Protein AF-A0A1I4RY44-F1 (afdb_monomer)

Secondary structure (DSSP, 8-state):
----------------------PPEEEEEEEEEEEEEEEESTTSS-TTEEEEEEEEEEEEEEEEEPPSEEEEEEEEEEEEEE-SSTT--EEEEEEEEEEEEEEEEEEEESPPSEEEEEEESS--SS-EEEEEEEEEEEEE-HHHHHHHGGGT---SEEEEEEEEEEEE-TTSS-EEEEEEEES-SSSHHHHHHHHHHHHHT-SSS-EEEEEEEEEEEEEEEE------HHHHHHHHHHHHHHHHHHHTT--

Solvent-accessible surface area (backbone atoms only — not comparable to full-atom values): 12911 Å² total; per-residue (Å²): 134,86,85,81,87,77,90,79,83,87,78,91,70,81,73,71,73,69,72,73,65,58,66,66,38,72,36,33,38,32,48,58,26,3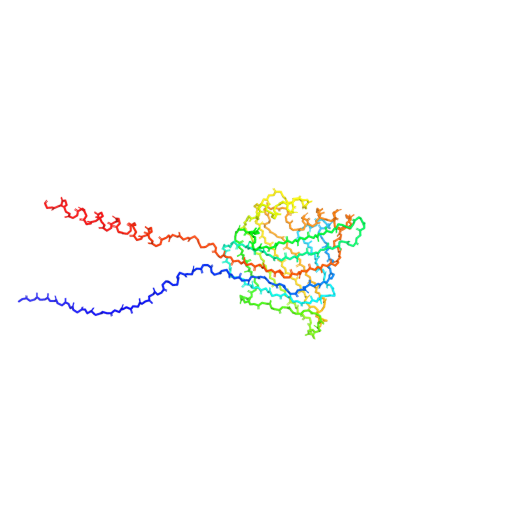4,29,35,39,39,34,38,46,26,62,74,84,47,34,46,36,31,36,38,42,38,36,72,27,30,36,29,43,38,38,40,47,64,76,68,45,40,29,41,31,27,35,27,28,31,42,38,37,43,27,72,33,78,93,37,31,68,49,76,46,75,37,96,51,84,36,72,42,36,42,32,38,41,35,66,43,74,69,72,76,45,81,47,81,44,68,36,64,47,64,65,80,49,69,46,75,52,56,37,36,37,38,41,40,33,34,47,24,73,65,51,41,66,69,37,37,83,27,72,46,83,65,52,61,43,34,31,33,45,36,41,36,36,34,40,38,28,60,23,23,37,34,39,38,39,40,38,54,44,79,57,75,52,79,53,70,27,42,29,48,49,45,33,16,61,55,26,18,53,58,76,52,37,41,32,30,47,37,40,32,38,54,31,41,28,32,36,28,56,60,70,84,73,79,52,68,64,58,58,47,50,52,48,49,48,50,52,48,51,56,56,53,58,63,67,71,75,115

Mean predicted aligned error: 11.77 Å

Foldseek 3Di:
DDDDDDDDDDDPDPPPPVPPQLPWDFFKWWAWWKWKKKKFDLPVPQVQKIKIKTFQTAGKMKGFQDAWAWWFKWKFFWKWWWWDDDPTAIDTDGRHDTDGFWTWIKHKDQDDGDMDMAGADAFPQAKDKGKMKMWTWTFTDVVNQVVLVLLVRDGRTKTWMKIWIWIDGRRRGMIMIMIGIDPIPDCDPSSSVCSCCVRHVVNPRMTIGMMITHGMTMIIGGPPPDPDVVVVVVVVVVVVVVVVVVVVVPD

Sequence (251 aa):
MHKKSLLAVIFAVSLTSISASSVAAIIASSSNMTGDVEVTGFADGSPTTFSASFENLSGSLNLLAMENGFYNVYGQGSANFVGHAGPGGTIDVTVPSSTLLYSGFLGSSGLTPGSYDFTFGSSIGADINFGFTLDYDGVVSPLVMSFMAPFGFVDPEGSGQLTVTGTFFADGTSALFNFSESALTWTGIGGTLLAGDTLLGGGDGVINGPFELADIVATAEAITAIPEPATLALVGLGILGMGAAQRRRKN

Nearest PDB structures (foldseek):
  4ye5-assembly2_B  TM=3.778E-01  e=3.632E+00  Bifidobacterium adolescentis ATCC 15703

InterPro domains:
  IPR013424 PEP-CTERM protein-sorting domain [PF07589] (225-248)
  IPR013424 PEP-CTERM protein-sorting domain [TIGR02595] (226-249)
  IPR058500 Domain of unknown function DUF8187 [PF26598] (24-197)

Structure (mmCIF, N/CA/C/O backbone):
data_AF-A0A1I4RY44-F1
#
_entry.id   AF-A0A1I4RY44-F1
#
loop_
_atom_site.group_PDB
_atom_site.id
_atom_site.type_symbol
_atom_site.label_atom_id
_atom_site.label_alt_id
_atom_site.label_comp_id
_atom_site.label_asym_id
_atom_site.label_entity_id
_atom_site.label_seq_id
_atom_site.pdbx_PDB_ins_code
_atom_site.Cartn_x
_atom_site.Cartn_y
_atom_site.Cartn_z
_atom_site.occupancy
_atom_site.B_iso_or_equiv
_atom_site.auth_seq_id
_atom_site.auth_comp_id
_atom_site.auth_asym_id
_atom_site.auth_atom_id
_atom_site.pdbx_PDB_model_num
ATOM 1 N N . MET A 1 1 ? 49.517 -57.433 28.720 1.00 32.25 1 MET A N 1
ATOM 2 C CA . MET A 1 1 ? 49.891 -56.010 28.624 1.00 32.25 1 MET A CA 1
ATOM 3 C C . MET A 1 1 ? 48.806 -55.286 27.846 1.00 32.25 1 MET A C 1
ATOM 5 O O . MET A 1 1 ? 48.623 -55.537 26.672 1.00 32.25 1 MET A O 1
ATOM 9 N N . HIS A 1 2 ? 48.040 -54.486 28.580 1.00 27.27 2 HIS A N 1
ATOM 10 C CA . HIS A 1 2 ? 47.486 -53.203 28.166 1.00 27.27 2 HIS A CA 1
ATOM 11 C C . HIS A 1 2 ? 46.739 -53.031 26.830 1.00 27.27 2 HIS A C 1
ATOM 13 O O . HIS A 1 2 ? 47.328 -52.778 25.791 1.00 27.27 2 HIS A O 1
ATOM 19 N N . LYS A 1 3 ? 45.431 -52.825 27.027 1.00 27.61 3 LYS A N 1
ATOM 20 C CA . LYS A 1 3 ? 44.751 -51.517 26.944 1.00 27.61 3 LYS A CA 1
ATOM 21 C C . LYS A 1 3 ? 43.835 -51.332 25.728 1.00 27.61 3 LYS A C 1
ATOM 23 O O . LYS A 1 3 ? 44.281 -50.979 24.648 1.00 27.61 3 LYS A O 1
ATOM 28 N N . LYS A 1 4 ? 42.551 -51.308 26.110 1.00 31.73 4 LYS A N 1
ATOM 29 C CA . LYS A 1 4 ? 41.529 -50.290 25.811 1.00 31.73 4 LYS A CA 1
ATOM 30 C C . LYS A 1 4 ? 40.635 -50.637 24.609 1.00 31.73 4 LYS A C 1
ATOM 32 O O . LYS A 1 4 ? 41.122 -50.726 23.498 1.00 31.73 4 LYS A O 1
ATOM 37 N N . SER A 1 5 ? 39.369 -51.014 24.855 1.00 24.97 5 SER A N 1
ATOM 38 C CA . SER A 1 5 ? 38.240 -50.126 25.261 1.00 24.97 5 SER A CA 1
ATOM 39 C C . SER A 1 5 ? 37.681 -49.450 24.008 1.00 24.97 5 SER A C 1
ATOM 41 O O . SER A 1 5 ? 38.472 -48.979 23.209 1.00 24.97 5 SER A O 1
ATOM 43 N N . LEU A 1 6 ? 36.390 -49.307 23.732 1.00 22.38 6 LEU A N 1
ATOM 44 C CA . LEU A 1 6 ? 35.087 -49.447 24.408 1.00 22.38 6 LEU A CA 1
ATOM 45 C C . LEU A 1 6 ? 34.096 -49.492 23.198 1.00 22.38 6 LEU A C 1
ATOM 47 O O . LEU A 1 6 ? 34.452 -49.001 22.130 1.00 22.38 6 LEU A O 1
ATOM 51 N N . LEU A 1 7 ? 32.940 -50.170 23.226 1.00 19.75 7 LEU A N 1
ATOM 52 C CA . LEU A 1 7 ? 31.638 -49.560 23.586 1.00 19.75 7 LEU A CA 1
ATOM 53 C C . LEU A 1 7 ? 31.409 -48.212 22.856 1.00 19.75 7 LEU A C 1
ATOM 55 O O . LEU A 1 7 ? 32.262 -47.340 22.894 1.00 19.75 7 LEU A O 1
ATOM 59 N N . ALA A 1 8 ? 30.291 -47.893 22.223 1.00 18.64 8 ALA A N 1
ATOM 60 C CA . ALA A 1 8 ? 28.894 -48.089 22.586 1.00 18.64 8 ALA A CA 1
ATOM 61 C C . ALA A 1 8 ? 28.116 -47.309 21.494 1.00 18.64 8 ALA A C 1
ATOM 63 O O . ALA A 1 8 ? 28.566 -46.252 21.069 1.00 18.64 8 ALA A O 1
ATOM 64 N N . VAL A 1 9 ? 27.108 -47.901 20.853 1.00 18.64 9 VAL A N 1
ATOM 65 C CA . VAL A 1 9 ? 25.681 -47.669 21.155 1.00 18.64 9 VAL A CA 1
ATOM 66 C C . VAL A 1 9 ? 25.186 -46.261 20.774 1.00 18.64 9 VAL A C 1
ATOM 68 O O . VAL A 1 9 ? 25.476 -45.286 21.449 1.00 18.64 9 VAL A O 1
ATOM 71 N N . ILE A 1 10 ? 24.400 -46.255 19.687 1.00 20.84 10 ILE A N 1
ATOM 72 C CA . ILE A 1 10 ? 23.070 -45.635 19.513 1.00 20.84 10 ILE A CA 1
ATOM 73 C C . ILE A 1 10 ? 22.924 -44.161 19.924 1.00 20.84 10 ILE A C 1
ATOM 75 O O . ILE A 1 10 ? 22.959 -43.844 21.100 1.00 20.84 10 ILE A O 1
ATOM 79 N N . PHE A 1 11 ? 22.560 -43.310 18.961 1.00 18.56 11 PHE A N 1
ATOM 80 C CA . PHE A 1 11 ? 21.249 -42.644 18.957 1.00 18.56 11 PHE A CA 1
ATOM 81 C C . PHE A 1 11 ? 20.917 -42.202 17.527 1.00 18.56 11 PHE A C 1
ATOM 83 O O . PHE A 1 11 ? 21.578 -41.340 16.955 1.00 18.56 11 PHE A O 1
ATOM 90 N N . ALA A 1 12 ? 19.880 -42.807 16.944 1.00 20.95 12 ALA A N 1
ATOM 91 C CA . ALA A 1 12 ? 19.107 -42.130 15.922 1.00 20.95 12 ALA A CA 1
ATOM 92 C C . ALA A 1 12 ? 18.452 -40.930 16.615 1.00 20.95 12 ALA A C 1
ATOM 94 O O . ALA A 1 12 ? 17.503 -41.094 17.375 1.00 20.95 12 ALA A O 1
ATOM 95 N N . VAL A 1 13 ? 18.987 -39.736 16.394 1.00 20.17 13 VAL A N 1
ATOM 96 C CA . VAL A 1 13 ? 18.157 -38.540 16.402 1.00 20.17 13 VAL A CA 1
ATOM 97 C C . VAL A 1 13 ? 17.970 -38.212 14.937 1.00 20.17 13 VAL A C 1
ATOM 99 O O . VAL A 1 13 ? 18.883 -37.757 14.251 1.00 20.17 13 VAL A O 1
ATOM 102 N N . SER A 1 14 ? 16.776 -38.524 14.454 1.00 25.89 14 SER A N 1
ATOM 103 C CA . SER A 1 14 ? 16.163 -37.811 13.354 1.00 25.89 14 SER A CA 1
ATOM 104 C C . SER A 1 14 ? 16.249 -36.314 13.658 1.00 25.89 14 SER A C 1
ATOM 106 O O . SER A 1 14 ? 15.364 -35.759 14.302 1.00 25.89 14 SER A O 1
ATOM 108 N N . LEU A 1 15 ? 17.300 -35.639 13.196 1.00 21.30 15 LEU A N 1
ATOM 109 C CA . LEU A 1 15 ? 17.084 -34.288 12.715 1.00 21.30 15 LEU A CA 1
ATOM 110 C C . LEU A 1 15 ? 16.432 -34.489 11.359 1.00 21.30 15 LEU A C 1
ATOM 112 O O . LEU A 1 15 ? 17.086 -34.650 10.330 1.00 21.30 15 LEU A O 1
ATOM 116 N N . THR A 1 16 ? 15.105 -34.538 11.405 1.00 24.17 16 THR A N 1
ATOM 117 C CA . THR A 1 16 ? 14.294 -33.888 10.394 1.00 24.17 16 THR A CA 1
ATOM 118 C C . THR A 1 16 ? 14.958 -32.539 10.132 1.00 24.17 16 THR A C 1
ATOM 120 O O . THR A 1 16 ? 14.710 -31.562 10.836 1.00 24.17 16 THR A O 1
ATOM 123 N N . SER A 1 17 ? 15.847 -32.473 9.139 1.00 25.56 17 SER A N 1
ATOM 124 C CA . SER A 1 17 ? 15.873 -31.267 8.339 1.00 25.56 17 SER A CA 1
ATOM 125 C C . SER A 1 17 ? 14.487 -31.277 7.731 1.00 25.56 17 SER A C 1
ATOM 127 O O . SER A 1 17 ? 14.201 -32.000 6.779 1.00 25.56 17 SER A O 1
ATOM 129 N N . ILE A 1 18 ? 13.580 -30.572 8.411 1.00 28.44 18 ILE A N 1
ATOM 130 C CA . ILE A 1 18 ? 12.454 -29.955 7.752 1.00 28.44 18 ILE A CA 1
ATOM 131 C C . ILE A 1 18 ? 13.155 -29.259 6.600 1.00 28.44 18 ILE A C 1
ATOM 133 O O . ILE A 1 18 ? 13.875 -28.278 6.787 1.00 28.44 18 ILE A O 1
ATOM 137 N N . SER A 1 19 ? 13.085 -29.874 5.424 1.00 27.47 19 SER A N 1
ATOM 138 C CA . SER A 1 19 ? 13.122 -29.108 4.207 1.00 27.47 19 SER A CA 1
ATOM 139 C C . SER A 1 19 ? 11.996 -28.133 4.478 1.00 27.47 19 SER A C 1
ATOM 141 O O . SER A 1 19 ? 10.828 -28.525 4.445 1.00 27.47 19 SER A O 1
ATOM 143 N N . ALA A 1 20 ? 12.325 -26.921 4.923 1.00 31.34 20 ALA A N 1
ATOM 144 C CA . ALA A 1 20 ? 11.396 -25.835 4.780 1.00 31.34 20 ALA A CA 1
ATOM 145 C C . ALA A 1 20 ? 11.286 -25.737 3.263 1.00 31.34 20 ALA A C 1
ATOM 147 O O . ALA A 1 20 ? 12.069 -25.069 2.601 1.00 31.34 20 ALA A O 1
ATOM 148 N N . SER A 1 21 ? 10.382 -26.545 2.701 1.00 33.59 21 SER A N 1
ATOM 149 C CA . SER A 1 21 ? 9.670 -26.135 1.513 1.00 33.59 21 SER A CA 1
ATOM 150 C C . SER A 1 21 ? 9.250 -24.726 1.882 1.00 33.59 21 SER A C 1
ATOM 152 O O . SER A 1 21 ? 8.657 -24.554 2.949 1.00 33.59 21 SER A O 1
ATOM 154 N N . SER A 1 22 ? 9.702 -23.729 1.133 1.00 46.75 22 SER A N 1
ATOM 155 C CA . SER A 1 22 ? 9.210 -22.368 1.277 1.00 46.75 22 SER A CA 1
ATOM 156 C C . SER A 1 22 ? 7.696 -22.460 1.107 1.00 46.75 22 SER A C 1
ATOM 158 O O . SER A 1 22 ? 7.197 -22.535 -0.013 1.00 46.75 22 SER A O 1
ATOM 160 N N . VAL A 1 23 ? 6.969 -22.633 2.211 1.00 54.84 23 VAL A N 1
ATOM 161 C CA . VAL A 1 23 ? 5.520 -22.754 2.166 1.00 54.84 23 VAL A CA 1
ATOM 162 C C . VAL A 1 23 ? 5.054 -21.357 1.821 1.00 54.84 23 VAL A C 1
ATOM 164 O O . VAL A 1 23 ? 5.322 -20.426 2.579 1.00 54.84 23 VAL A O 1
ATOM 167 N N . ALA A 1 24 ? 4.423 -21.218 0.658 1.00 61.72 24 ALA A N 1
ATOM 168 C CA . ALA A 1 24 ? 3.778 -19.980 0.275 1.00 61.72 24 ALA A CA 1
ATOM 169 C C . ALA A 1 24 ? 2.815 -19.574 1.401 1.00 61.72 24 ALA A C 1
ATOM 171 O O . ALA A 1 24 ? 1.886 -20.319 1.724 1.00 61.72 24 ALA A O 1
ATOM 172 N N . ALA A 1 25 ? 3.064 -18.432 2.035 1.00 71.88 25 ALA A N 1
ATOM 173 C CA . ALA A 1 25 ? 2.168 -17.872 3.037 1.00 71.88 25 ALA A CA 1
ATOM 174 C C . ALA A 1 25 ? 1.209 -16.909 2.339 1.00 71.88 25 ALA A C 1
ATOM 176 O O . ALA A 1 25 ? 1.650 -16.118 1.509 1.00 71.88 25 ALA A O 1
ATOM 177 N N . ILE A 1 26 ? -0.086 -16.960 2.662 1.00 73.31 26 ILE A N 1
ATOM 178 C CA . ILE A 1 26 ? -1.027 -15.910 2.250 1.00 73.31 26 ILE A CA 1
ATOM 179 C C . ILE A 1 26 ? -0.702 -14.679 3.093 1.00 73.31 26 ILE A C 1
ATOM 181 O O . ILE A 1 26 ? -0.800 -14.732 4.317 1.00 73.31 26 ILE A O 1
ATOM 185 N N . ILE A 1 27 ? -0.260 -13.609 2.436 1.00 78.56 27 ILE A N 1
ATOM 186 C CA . ILE A 1 27 ? 0.216 -12.384 3.091 1.00 78.56 27 ILE A CA 1
ATOM 187 C C . ILE A 1 27 ? -0.826 -11.278 3.120 1.00 78.56 27 ILE A C 1
ATOM 189 O O . ILE A 1 27 ? -0.773 -10.398 3.973 1.00 78.56 27 ILE A O 1
ATOM 193 N N . ALA A 1 28 ? -1.766 -11.329 2.183 1.00 75.62 28 ALA A N 1
ATOM 194 C CA . ALA A 1 28 ? -2.923 -10.464 2.159 1.00 75.62 28 ALA A CA 1
ATOM 195 C C . ALA A 1 28 ? -4.084 -11.219 1.520 1.00 75.62 28 ALA A C 1
ATOM 197 O O . ALA A 1 28 ? -3.896 -11.922 0.523 1.00 75.62 28 ALA A O 1
ATOM 198 N N . SER A 1 29 ? -5.281 -11.059 2.068 1.00 80.62 29 SER A N 1
ATOM 199 C CA . SER A 1 29 ? -6.502 -11.476 1.392 1.00 80.62 29 SER A CA 1
ATOM 200 C C . SER A 1 29 ? -7.660 -10.529 1.669 1.00 80.62 29 SER A C 1
ATOM 202 O O . SER A 1 29 ? -7.775 -10.004 2.776 1.00 80.62 29 SER A O 1
ATOM 204 N N . SER A 1 30 ? -8.511 -10.299 0.671 1.00 78.00 30 SER A N 1
ATOM 205 C CA . SER A 1 30 ? -9.747 -9.529 0.828 1.00 78.00 30 SER A CA 1
ATOM 206 C C . SER A 1 30 ? -10.975 -10.395 0.564 1.00 78.00 30 SER A C 1
ATOM 208 O O . SER A 1 30 ? -10.928 -11.356 -0.201 1.00 78.00 30 SER A O 1
ATOM 210 N N . SER A 1 31 ? -12.092 -10.030 1.191 1.00 84.12 31 SER A N 1
ATOM 211 C CA . SER A 1 31 ? -13.416 -10.551 0.846 1.00 84.12 31 SER A CA 1
ATOM 212 C C . SER A 1 31 ? -14.345 -9.368 0.623 1.00 84.12 31 SER A C 1
ATOM 214 O O . SER A 1 31 ? -14.778 -8.733 1.589 1.00 84.12 31 SER A O 1
ATOM 216 N N . ASN A 1 32 ? -14.583 -9.058 -0.656 1.00 83.31 32 ASN A N 1
ATOM 217 C CA . ASN A 1 32 ? -15.450 -7.976 -1.136 1.00 83.31 32 ASN A CA 1
ATOM 218 C C . ASN A 1 32 ? -15.248 -6.663 -0.369 1.00 83.31 32 ASN A C 1
ATOM 220 O O . ASN A 1 32 ? -16.187 -6.129 0.221 1.00 83.31 32 ASN A O 1
ATOM 224 N N . MET A 1 33 ? -14.002 -6.186 -0.317 1.00 85.06 33 MET A N 1
ATOM 225 C CA . MET A 1 33 ? -13.694 -4.937 0.369 1.00 85.06 33 MET A CA 1
ATOM 226 C C . MET A 1 33 ? -14.063 -3.763 -0.535 1.00 85.06 33 MET A C 1
ATOM 228 O O . MET A 1 33 ? -13.588 -3.685 -1.665 1.00 85.06 33 MET A O 1
ATOM 232 N N . THR A 1 34 ? -14.888 -2.851 -0.037 1.00 91.00 34 THR A N 1
ATOM 233 C CA . THR A 1 34 ? -15.328 -1.660 -0.776 1.00 91.00 34 THR A CA 1
ATOM 234 C C . THR A 1 34 ? -15.189 -0.423 0.090 1.00 91.00 34 THR A C 1
ATOM 236 O O . THR A 1 34 ? -15.168 -0.526 1.317 1.00 91.00 34 THR A O 1
ATOM 239 N N . GLY A 1 35 ? -15.190 0.743 -0.538 1.00 90.31 35 GLY A N 1
ATOM 240 C CA . GLY A 1 35 ? -15.312 2.023 0.145 1.00 90.31 35 GLY A CA 1
ATOM 241 C C . GLY A 1 35 ? -14.995 3.171 -0.793 1.00 90.31 35 GLY A C 1
ATOM 242 O O . GLY A 1 35 ? -14.814 2.968 -1.992 1.00 90.31 35 GLY A O 1
ATOM 243 N N . ASP A 1 36 ? -14.890 4.358 -0.221 1.00 88.31 36 ASP A N 1
ATOM 244 C CA . ASP A 1 36 ? -14.384 5.546 -0.890 1.00 88.31 36 ASP A CA 1
ATOM 245 C C . ASP A 1 36 ? -12.986 5.841 -0.353 1.00 88.31 36 ASP A C 1
ATOM 247 O O . ASP A 1 36 ? -12.733 5.710 0.848 1.00 88.31 36 ASP A O 1
ATOM 251 N N . VAL A 1 37 ? -12.068 6.212 -1.239 1.00 90.31 37 VAL A N 1
ATOM 252 C CA . VAL A 1 37 ? -10.723 6.657 -0.870 1.00 90.31 37 VAL A CA 1
ATOM 253 C C . VAL A 1 37 ? -10.513 8.079 -1.358 1.00 90.31 37 VAL A C 1
ATOM 255 O O . VAL A 1 37 ? -10.977 8.440 -2.436 1.00 90.31 37 VAL A O 1
ATOM 258 N N . GLU A 1 38 ? -9.789 8.876 -0.585 1.00 90.88 38 GLU A N 1
ATOM 259 C CA . GLU A 1 38 ? -9.240 10.159 -1.004 1.00 90.88 38 GLU A CA 1
ATOM 260 C C . GLU A 1 38 ? -7.760 10.210 -0.627 1.00 90.88 38 GLU A C 1
ATOM 262 O O . GLU A 1 38 ? -7.388 10.016 0.529 1.00 90.88 38 GLU A O 1
ATOM 267 N N . VAL A 1 39 ? -6.907 10.463 -1.615 1.00 90.56 39 VAL A N 1
ATOM 268 C CA . VAL A 1 39 ? -5.460 10.576 -1.455 1.00 90.56 39 VAL A CA 1
ATOM 269 C C . VAL A 1 39 ? -5.038 12.012 -1.730 1.00 90.56 39 VAL A C 1
ATOM 271 O O . VAL A 1 39 ? -5.377 12.574 -2.771 1.00 90.56 39 VAL A O 1
ATOM 274 N N . THR A 1 40 ? -4.277 12.598 -0.808 1.00 91.19 40 THR A N 1
ATOM 275 C CA . THR A 1 40 ? -3.814 13.994 -0.869 1.00 91.19 40 THR A CA 1
ATOM 276 C C . THR A 1 40 ? -2.365 14.129 -0.394 1.00 91.19 40 THR A C 1
ATOM 278 O O . THR A 1 40 ? -1.761 13.184 0.120 1.00 91.19 40 THR A O 1
ATOM 281 N N . GLY A 1 41 ? -1.776 15.313 -0.579 1.00 89.12 41 GLY A N 1
ATOM 282 C CA . GLY A 1 41 ? -0.427 15.648 -0.100 1.00 89.12 41 GLY A CA 1
ATOM 283 C C . GLY A 1 41 ? 0.710 15.255 -1.048 1.00 89.12 41 GLY A C 1
ATOM 284 O O . GLY A 1 41 ? 1.787 15.820 -0.964 1.00 89.12 41 GLY A O 1
ATOM 285 N N . PHE A 1 42 ? 0.474 14.392 -2.040 1.00 84.75 42 PHE A N 1
ATOM 286 C CA . PHE A 1 42 ? 1.516 13.996 -3.002 1.00 84.75 42 PHE A CA 1
ATOM 287 C C . PHE A 1 42 ? 1.958 15.128 -3.960 1.00 84.75 42 PHE A C 1
ATOM 289 O O . PHE A 1 42 ? 3.031 15.049 -4.560 1.00 84.75 42 PHE A O 1
ATOM 296 N N . ALA A 1 43 ? 1.148 16.183 -4.112 1.00 80.31 43 ALA A N 1
ATOM 297 C CA . ALA A 1 43 ? 1.372 17.307 -5.029 1.00 80.31 43 ALA A CA 1
ATOM 298 C C . ALA A 1 43 ? 1.798 18.622 -4.333 1.00 80.31 43 ALA A C 1
ATOM 300 O O . ALA A 1 43 ? 1.820 19.677 -4.968 1.00 80.31 43 ALA A O 1
ATOM 301 N N . ASP A 1 44 ? 2.147 18.595 -3.043 1.00 74.56 44 ASP A N 1
ATOM 302 C CA . ASP A 1 44 ? 2.393 19.799 -2.225 1.00 74.56 44 ASP A CA 1
ATOM 303 C C . ASP A 1 44 ? 3.854 20.311 -2.225 1.00 74.56 44 ASP A C 1
ATOM 305 O O . ASP A 1 44 ? 4.198 21.262 -1.519 1.00 74.56 44 ASP A O 1
ATOM 309 N N . GLY A 1 45 ? 4.723 19.695 -3.032 1.00 68.50 45 GLY A N 1
ATOM 310 C CA . GLY A 1 45 ? 6.163 19.971 -3.069 1.00 68.50 45 GLY A CA 1
ATOM 311 C C . GLY A 1 45 ? 7.011 19.047 -2.186 1.00 68.50 45 GLY A C 1
ATOM 312 O O . GLY A 1 45 ? 8.238 19.089 -2.296 1.00 68.50 45 GLY A O 1
ATOM 313 N N . SER A 1 46 ? 6.386 18.181 -1.381 1.00 66.19 46 SER A N 1
ATOM 314 C CA . SER A 1 46 ? 7.019 17.099 -0.615 1.00 66.19 46 SER A CA 1
ATOM 315 C C . SER A 1 46 ? 6.482 15.736 -1.081 1.00 66.19 46 SER A C 1
ATOM 317 O O . SER A 1 46 ? 5.743 15.077 -0.353 1.00 66.19 46 SER A O 1
ATOM 319 N N . PRO A 1 47 ? 6.872 15.248 -2.277 1.00 72.62 47 PRO A N 1
ATOM 320 C CA . PRO A 1 47 ? 6.270 14.061 -2.900 1.00 72.62 47 PRO A CA 1
ATOM 321 C C . PRO A 1 47 ? 6.548 12.748 -2.152 1.00 72.62 47 PRO A C 1
ATOM 323 O O . PRO A 1 47 ? 6.125 11.692 -2.598 1.00 72.62 47 PRO A O 1
ATOM 326 N N . THR A 1 48 ? 7.282 12.783 -1.041 1.00 88.00 48 THR A N 1
ATOM 327 C CA . THR A 1 48 ? 7.552 11.626 -0.184 1.00 88.00 48 THR A CA 1
ATOM 328 C C . THR A 1 48 ? 6.620 11.566 1.023 1.00 88.00 48 THR A C 1
ATOM 330 O O . THR A 1 48 ? 6.788 10.692 1.867 1.00 88.00 48 THR A O 1
ATOM 333 N N . THR A 1 49 ? 5.666 12.486 1.163 1.00 92.31 49 THR A N 1
ATOM 334 C CA . THR A 1 49 ? 4.655 12.456 2.226 1.00 92.31 49 THR A CA 1
ATOM 335 C C . THR A 1 49 ? 3.273 12.640 1.633 1.00 92.31 49 THR A C 1
ATOM 337 O O . THR A 1 49 ? 3.037 13.588 0.896 1.00 92.31 49 THR A O 1
ATOM 340 N N . PHE A 1 50 ? 2.354 11.739 1.950 1.00 91.62 50 PHE A N 1
ATOM 341 C CA . PHE A 1 50 ? 0.983 11.782 1.446 1.00 91.62 50 PHE A CA 1
ATOM 342 C C . PHE A 1 50 ? 0.052 11.072 2.423 1.00 91.62 50 PHE A C 1
ATOM 344 O O . PHE A 1 50 ? 0.500 10.336 3.304 1.00 91.62 50 PHE A O 1
ATOM 351 N N . SER A 1 51 ? -1.246 11.314 2.297 1.00 92.50 51 SER A N 1
ATOM 352 C CA . SER A 1 51 ? -2.259 10.723 3.173 1.00 92.50 51 SER A CA 1
ATOM 353 C C . SER A 1 51 ? -3.370 10.101 2.349 1.00 92.50 51 SER A C 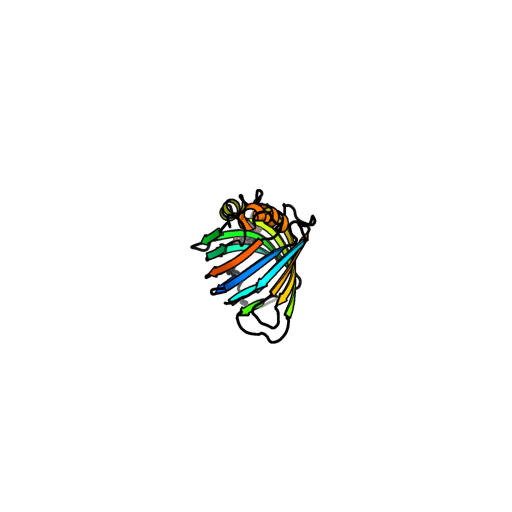1
ATOM 355 O O . SER A 1 51 ? -3.683 10.608 1.276 1.00 92.50 51 SER A O 1
ATOM 357 N N . ALA A 1 52 ? -3.960 9.025 2.860 1.00 91.44 52 ALA A N 1
ATOM 358 C CA . ALA A 1 52 ? -5.172 8.421 2.331 1.00 91.44 52 ALA A CA 1
ATOM 359 C C . ALA A 1 52 ? -6.238 8.368 3.431 1.00 91.44 52 ALA A C 1
ATOM 361 O O . ALA A 1 52 ? -6.020 7.756 4.482 1.00 91.44 52 ALA A O 1
ATOM 362 N N . SER A 1 53 ? -7.377 9.008 3.198 1.00 93.50 53 SER A N 1
ATOM 363 C CA . SER A 1 53 ? -8.586 8.830 3.994 1.00 93.50 53 SER A CA 1
ATOM 364 C C . SER A 1 53 ? -9.503 7.828 3.310 1.00 93.50 53 SER A C 1
ATOM 366 O O . SER A 1 53 ? -9.617 7.789 2.087 1.00 93.50 53 SER A O 1
ATOM 368 N N . PHE A 1 54 ? -10.147 7.007 4.125 1.00 92.44 54 PHE A N 1
ATOM 369 C CA . PHE A 1 54 ? -11.097 6.002 3.692 1.00 92.44 54 PHE A CA 1
ATOM 370 C C . PHE A 1 54 ? -12.425 6.232 4.393 1.00 92.44 54 PHE A C 1
ATOM 372 O O . PHE A 1 54 ? -12.455 6.433 5.610 1.00 92.44 54 PHE A O 1
ATOM 379 N N . GLU A 1 55 ? -13.510 6.139 3.638 1.00 94.88 55 GLU A N 1
ATOM 380 C CA . GLU A 1 55 ? -14.879 6.232 4.135 1.00 94.88 55 GLU A CA 1
ATOM 381 C C . GLU A 1 55 ? -15.727 5.081 3.592 1.00 94.88 55 GLU A C 1
ATOM 383 O O . GLU A 1 55 ? -15.361 4.409 2.626 1.00 94.88 55 GLU A O 1
ATOM 388 N N . ASN A 1 56 ? -16.872 4.842 4.237 1.00 95.12 56 ASN A N 1
ATOM 389 C CA . ASN A 1 56 ? -17.845 3.823 3.834 1.00 95.12 56 ASN A CA 1
ATOM 390 C C . ASN A 1 56 ? -17.234 2.420 3.651 1.00 95.12 56 ASN A C 1
ATOM 392 O O . ASN A 1 56 ? -17.707 1.631 2.829 1.00 95.12 56 ASN A O 1
ATOM 396 N N . LEU A 1 57 ? -16.189 2.102 4.425 1.00 90.06 57 LEU A N 1
ATOM 397 C CA . LEU A 1 57 ? -15.497 0.824 4.347 1.00 90.06 57 LEU A CA 1
ATOM 398 C C . LEU A 1 57 ? -16.443 -0.327 4.690 1.00 90.06 57 LEU A C 1
ATOM 400 O O . LEU A 1 57 ? -17.134 -0.314 5.714 1.00 90.06 57 LEU A O 1
ATOM 404 N N . SER A 1 58 ? -16.422 -1.358 3.853 1.00 92.12 58 SER A N 1
ATOM 405 C CA . SER A 1 58 ? -17.157 -2.602 4.063 1.00 92.12 58 SER A CA 1
ATOM 406 C C . SER A 1 58 ? -16.332 -3.809 3.612 1.00 92.12 58 SER A C 1
ATOM 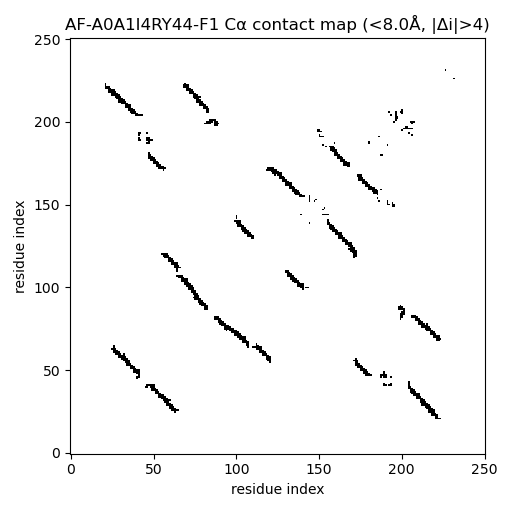408 O O . SER A 1 58 ? -15.331 -3.653 2.912 1.00 92.12 58 SER A O 1
ATOM 410 N N . GLY A 1 59 ? -16.725 -5.009 4.044 1.00 89.44 59 GLY A N 1
ATOM 411 C CA . GLY A 1 59 ? -16.016 -6.253 3.733 1.00 89.44 59 GLY A CA 1
ATOM 412 C C . GLY A 1 59 ? -14.896 -6.561 4.725 1.00 89.44 59 GLY A C 1
ATOM 413 O O . GLY A 1 59 ? -14.918 -6.109 5.873 1.00 89.44 59 GLY A O 1
ATOM 414 N N . SER A 1 60 ? -13.924 -7.368 4.305 1.00 83.25 60 SER A N 1
ATOM 415 C CA . SER A 1 60 ? -12.811 -7.762 5.175 1.00 83.25 60 SER A CA 1
ATOM 416 C C . SER A 1 60 ? -11.463 -7.748 4.475 1.00 83.25 60 SER A C 1
ATOM 418 O O . SER A 1 60 ? -11.368 -8.063 3.287 1.00 83.25 60 SER A O 1
ATOM 420 N N . LEU A 1 61 ? -10.424 -7.477 5.260 1.00 80.75 61 LEU A N 1
ATOM 421 C CA . LEU A 1 61 ? -9.024 -7.554 4.872 1.00 80.75 61 LEU A CA 1
ATOM 422 C C . LEU A 1 61 ? -8.265 -8.352 5.933 1.00 80.75 61 LEU A C 1
ATOM 424 O O . LEU A 1 61 ? -8.312 -8.026 7.116 1.00 80.75 61 LEU A O 1
ATOM 428 N N . ASN A 1 62 ? -7.555 -9.384 5.510 1.00 80.12 62 ASN A N 1
ATOM 429 C CA . ASN A 1 62 ? -6.612 -10.126 6.331 1.00 80.12 62 ASN A CA 1
ATOM 430 C C . ASN A 1 62 ? -5.202 -9.820 5.829 1.00 80.12 62 ASN A C 1
ATOM 432 O O . ASN A 1 62 ? -4.950 -9.906 4.628 1.00 80.12 62 ASN A O 1
ATOM 436 N N . LEU A 1 63 ? -4.297 -9.471 6.738 1.00 79.69 63 LEU A N 1
ATOM 437 C CA . LEU A 1 63 ? -2.892 -9.201 6.451 1.00 79.69 63 LEU A CA 1
ATOM 438 C C . LEU A 1 63 ? -2.008 -10.054 7.35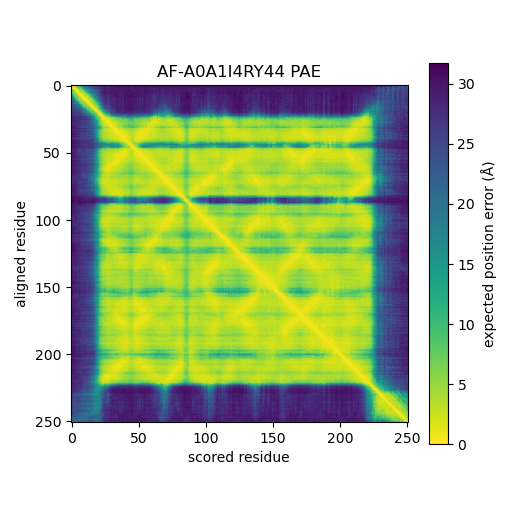9 1.00 79.69 63 LEU A C 1
ATOM 440 O O . LEU A 1 63 ? -2.273 -10.180 8.552 1.00 79.69 63 LEU A O 1
ATOM 444 N N . LEU A 1 64 ? -0.914 -10.583 6.823 1.00 80.38 64 LEU A N 1
ATOM 445 C CA . LEU A 1 64 ? 0.099 -11.290 7.599 1.00 80.38 64 LEU A CA 1
ATOM 446 C C . LEU A 1 64 ? 1.364 -10.438 7.682 1.00 80.38 64 LEU A C 1
ATOM 448 O O . LEU A 1 64 ? 2.011 -10.173 6.666 1.00 80.38 64 LEU A O 1
ATOM 452 N N . ALA A 1 65 ? 1.765 -10.064 8.896 1.00 78.81 65 ALA A N 1
ATOM 453 C CA . ALA A 1 65 ? 3.091 -9.499 9.112 1.00 78.81 65 ALA A CA 1
ATOM 454 C C . ALA A 1 65 ? 4.138 -10.615 9.009 1.00 78.81 65 ALA A C 1
ATOM 456 O O . ALA A 1 65 ? 4.214 -11.496 9.871 1.00 78.81 65 ALA A O 1
ATOM 457 N N . MET A 1 66 ? 4.919 -10.578 7.931 1.00 75.62 66 MET A N 1
ATOM 458 C CA . MET A 1 66 ? 5.997 -11.527 7.669 1.00 75.62 66 MET A CA 1
ATOM 459 C C . MET A 1 66 ? 7.278 -11.177 8.428 1.00 75.62 66 MET A C 1
ATOM 461 O O . MET A 1 66 ? 7.521 -10.025 8.786 1.00 75.62 66 MET A O 1
ATOM 465 N N . GLU A 1 67 ? 8.141 -12.178 8.601 1.00 82.56 67 GLU A N 1
ATOM 466 C CA . GLU A 1 67 ? 9.533 -11.950 8.988 1.00 82.56 67 GLU A CA 1
ATOM 467 C C . GLU A 1 67 ? 10.316 -11.272 7.854 1.00 82.56 67 GLU A C 1
ATOM 469 O O . GLU A 1 67 ? 10.001 -11.428 6.673 1.00 82.56 67 GLU A O 1
ATOM 474 N N . ASN A 1 68 ? 11.379 -10.549 8.202 1.00 84.88 68 ASN A N 1
ATOM 475 C CA . ASN A 1 68 ? 12.226 -9.888 7.213 1.00 84.88 68 ASN A CA 1
ATOM 476 C C . ASN A 1 68 ? 12.985 -10.926 6.381 1.00 84.88 68 ASN A C 1
ATOM 478 O O . ASN A 1 68 ? 13.635 -11.817 6.932 1.00 84.88 68 ASN A O 1
ATOM 482 N N . GLY A 1 69 ? 12.958 -10.792 5.058 1.00 86.38 69 GLY A N 1
ATOM 483 C CA . GLY A 1 69 ? 13.577 -11.774 4.176 1.00 86.38 69 GLY A CA 1
ATOM 484 C C . GLY A 1 69 ? 13.400 -11.461 2.700 1.00 86.38 69 GLY A C 1
ATOM 485 O O . GLY A 1 69 ? 12.821 -10.448 2.326 1.00 86.38 69 GLY A O 1
ATOM 486 N N . PHE A 1 70 ? 13.922 -12.346 1.856 1.00 86.94 70 PHE A N 1
ATOM 487 C CA . PHE A 1 70 ? 13.742 -12.271 0.410 1.00 86.94 70 PHE A CA 1
ATOM 488 C C . PHE A 1 70 ? 12.555 -13.132 -0.003 1.00 86.94 70 PHE A C 1
ATOM 490 O O . PHE A 1 70 ? 12.485 -14.298 0.387 1.00 86.94 70 PHE A O 1
ATOM 497 N N . TYR A 1 71 ? 11.654 -12.577 -0.807 1.00 84.75 71 TYR A N 1
ATOM 498 C CA . TYR A 1 71 ? 10.402 -13.214 -1.195 1.00 84.75 71 TYR A CA 1
ATOM 499 C C . TYR A 1 71 ? 10.100 -13.017 -2.677 1.00 84.75 71 TYR A C 1
ATOM 501 O O . TYR A 1 71 ? 10.326 -11.940 -3.226 1.00 84.75 71 TYR A O 1
ATOM 509 N N . ASN A 1 72 ? 9.514 -14.045 -3.287 1.00 88.81 72 ASN A N 1
ATOM 510 C CA . ASN A 1 72 ? 8.682 -13.895 -4.473 1.00 88.81 72 ASN A CA 1
ATOM 511 C C . ASN A 1 72 ? 7.246 -13.664 -4.006 1.00 88.81 72 ASN A C 1
ATOM 513 O O . ASN A 1 72 ? 6.688 -14.499 -3.293 1.00 88.81 72 ASN A O 1
ATOM 517 N N . VAL A 1 73 ? 6.650 -12.545 -4.400 1.00 86.44 73 VAL A N 1
ATOM 518 C CA . VAL A 1 73 ? 5.259 -12.210 -4.098 1.00 86.44 73 VAL A CA 1
ATOM 519 C C . VAL A 1 73 ? 4.418 -12.418 -5.341 1.00 86.44 73 VAL A C 1
ATOM 521 O O . VAL A 1 73 ? 4.682 -11.837 -6.396 1.00 86.44 73 VAL A O 1
ATOM 524 N N . TYR A 1 74 ? 3.374 -13.218 -5.189 1.00 86.81 74 TYR A N 1
ATOM 525 C CA . TYR A 1 74 ? 2.376 -13.476 -6.212 1.00 86.81 74 TYR A CA 1
ATOM 526 C C . TYR A 1 74 ? 1.039 -12.894 -5.783 1.00 86.81 74 TYR A C 1
ATOM 528 O O . TYR A 1 74 ? 0.744 -12.848 -4.590 1.00 86.81 74 TYR A O 1
ATOM 536 N N . GLY A 1 75 ? 0.228 -12.476 -6.746 1.00 84.31 75 GLY A N 1
ATOM 537 C CA . GLY A 1 75 ? -1.116 -11.977 -6.492 1.00 84.31 75 GLY A CA 1
ATOM 538 C C . GLY A 1 75 ? -2.132 -12.476 -7.506 1.00 84.31 75 GLY A C 1
ATOM 539 O O . GLY A 1 75 ? -1.786 -12.846 -8.631 1.00 84.31 75 GLY A O 1
ATOM 540 N N . GLN A 1 76 ? -3.388 -12.483 -7.083 1.00 82.75 76 GLN A N 1
ATOM 541 C CA . GLN A 1 76 ? -4.571 -12.721 -7.902 1.00 82.75 76 GLN A CA 1
ATOM 542 C C . GLN A 1 76 ? -5.777 -11.973 -7.321 1.00 82.75 76 GLN A C 1
ATOM 544 O O . GLN A 1 76 ? -5.714 -11.492 -6.188 1.00 82.75 76 GLN A O 1
ATOM 549 N N . GLY A 1 77 ? -6.864 -11.923 -8.088 1.00 84.06 77 GLY A N 1
ATOM 550 C CA . GLY A 1 77 ? -8.110 -11.245 -7.728 1.00 84.06 77 GLY A CA 1
ATOM 551 C C . GLY A 1 77 ? -8.392 -10.067 -8.652 1.00 84.06 77 GLY A C 1
ATOM 552 O O . GLY A 1 77 ? -7.767 -9.934 -9.712 1.00 84.06 77 GLY A O 1
ATOM 553 N N . SER A 1 78 ? -9.331 -9.214 -8.264 1.00 78.94 78 SER A N 1
ATOM 554 C CA . SER A 1 78 ? -9.685 -8.025 -9.035 1.00 78.94 78 SER A CA 1
ATOM 555 C C . SER A 1 78 ? -9.769 -6.776 -8.176 1.00 78.94 78 SER A C 1
ATOM 557 O O . SER A 1 78 ? -10.222 -6.817 -7.032 1.00 78.94 78 SER A O 1
ATOM 559 N N . ALA A 1 79 ? -9.347 -5.663 -8.763 1.00 81.31 79 ALA A N 1
ATOM 560 C CA . ALA A 1 79 ? -9.435 -4.340 -8.179 1.00 81.31 79 ALA A CA 1
ATOM 561 C C . ALA A 1 79 ? -10.087 -3.388 -9.181 1.00 81.31 79 ALA A C 1
ATOM 563 O O . ALA A 1 79 ? -9.695 -3.342 -10.351 1.00 81.31 79 ALA A O 1
ATOM 564 N N . ASN A 1 80 ? -11.052 -2.613 -8.704 1.00 82.88 80 ASN A N 1
ATOM 565 C CA . ASN A 1 80 ? -11.690 -1.544 -9.449 1.00 82.88 80 ASN A CA 1
ATOM 566 C C . ASN A 1 80 ? -11.538 -0.224 -8.691 1.00 82.88 80 ASN A C 1
ATOM 568 O O . ASN A 1 80 ? -11.624 -0.192 -7.464 1.00 82.88 80 ASN A O 1
ATOM 572 N N . PHE A 1 81 ? -11.312 0.857 -9.426 1.00 83.88 81 PHE A N 1
ATOM 573 C CA . PHE A 1 81 ? -11.318 2.216 -8.902 1.00 83.88 81 PHE A CA 1
ATOM 574 C C . PHE A 1 81 ? -11.875 3.174 -9.952 1.00 83.88 81 PHE A C 1
ATOM 576 O O . PHE A 1 81 ? -11.492 3.108 -11.126 1.00 83.88 81 PHE A O 1
ATOM 583 N N . VAL A 1 82 ? -12.741 4.092 -9.523 1.00 84.62 82 VAL A N 1
ATOM 584 C CA . VAL A 1 82 ? -13.353 5.105 -10.392 1.00 84.62 82 VAL A CA 1
ATOM 585 C C . VAL A 1 82 ? -13.068 6.496 -9.836 1.00 84.62 82 VAL A C 1
ATOM 587 O O . VAL A 1 82 ? -13.646 6.881 -8.827 1.00 84.62 82 VAL A O 1
ATOM 590 N N . GLY A 1 83 ? -12.221 7.273 -10.515 1.00 78.44 83 GLY A N 1
ATOM 591 C CA . GLY A 1 83 ? -11.858 8.625 -10.078 1.00 78.44 83 GLY A CA 1
ATOM 592 C C . GLY A 1 83 ? -13.021 9.631 -10.100 1.00 78.44 83 GLY A C 1
ATOM 593 O O . GLY A 1 83 ? -13.858 9.616 -11.008 1.00 78.44 83 GLY A O 1
ATOM 594 N N . HIS A 1 84 ? -13.071 10.535 -9.120 1.00 69.06 84 HIS A N 1
ATOM 595 C CA . HIS A 1 84 ? -14.127 11.530 -8.906 1.00 69.06 84 HIS A CA 1
ATOM 596 C C . HIS A 1 84 ? -13.741 12.962 -9.333 1.00 69.06 84 HIS A C 1
ATOM 598 O O . HIS A 1 84 ? -13.873 13.891 -8.552 1.00 69.06 84 HIS A O 1
ATOM 604 N N . ALA A 1 85 ? -13.361 13.184 -10.598 1.00 55.12 85 ALA A N 1
ATOM 605 C CA . ALA A 1 85 ? -13.440 14.490 -11.285 1.00 55.12 85 ALA A CA 1
ATOM 606 C C . ALA A 1 85 ? -13.019 14.379 -12.767 1.00 55.12 85 ALA A C 1
ATOM 608 O O . ALA A 1 85 ? -12.198 13.547 -13.144 1.00 55.12 85 ALA A O 1
ATOM 609 N N . GLY A 1 86 ? -13.549 15.254 -13.635 1.00 57.56 86 GLY A N 1
ATOM 610 C CA . GLY A 1 86 ? -13.086 15.379 -15.030 1.00 57.56 86 GLY A CA 1
ATOM 611 C C . GLY A 1 86 ? -13.344 14.129 -15.890 1.00 57.56 86 GLY A C 1
ATOM 612 O O . GLY A 1 86 ? -14.330 13.439 -15.649 1.00 57.56 86 GLY A O 1
ATOM 613 N N . PRO A 1 87 ? -12.524 13.808 -16.915 1.00 51.28 87 PRO A N 1
ATOM 614 C CA . PRO A 1 87 ? -12.732 12.613 -17.740 1.00 51.28 87 PRO A CA 1
ATOM 615 C C . PRO A 1 87 ? -12.574 11.283 -16.976 1.00 51.28 87 PRO A C 1
ATOM 617 O O . PRO A 1 87 ? -12.626 10.249 -17.633 1.00 51.28 87 PRO A O 1
ATOM 620 N N . GLY A 1 88 ? -12.400 11.313 -15.643 1.00 54.94 88 GLY A N 1
ATOM 621 C CA . GLY A 1 88 ? -12.610 10.207 -14.710 1.00 54.94 88 GLY A CA 1
ATOM 622 C C . GLY A 1 88 ? -12.049 8.885 -15.205 1.00 54.94 88 GLY A C 1
ATOM 623 O O . GLY A 1 88 ? -12.789 8.046 -15.722 1.00 54.94 88 GLY A O 1
ATOM 624 N N . GLY A 1 89 ? -10.734 8.706 -15.083 1.00 68.69 89 GLY A N 1
ATOM 625 C CA . GLY A 1 89 ? -10.106 7.431 -15.391 1.00 68.69 89 GLY A CA 1
ATOM 626 C C . GLY A 1 89 ? -10.689 6.322 -14.517 1.00 68.69 89 GLY A C 1
ATOM 627 O O . GLY A 1 89 ? -10.915 6.496 -13.320 1.00 68.69 89 GLY A O 1
ATOM 628 N N . THR A 1 90 ? -10.949 5.172 -15.130 1.00 78.81 90 THR A N 1
ATOM 629 C CA . THR A 1 90 ? -11.272 3.942 -14.407 1.00 78.81 90 THR A CA 1
ATOM 630 C C . THR A 1 90 ? -10.054 3.041 -14.449 1.00 78.81 90 THR A C 1
ATOM 632 O O . THR A 1 90 ? -9.482 2.818 -15.520 1.00 78.81 90 THR A O 1
ATOM 635 N N . ILE A 1 91 ? -9.676 2.511 -13.293 1.00 79.69 91 ILE A N 1
ATOM 636 C CA . ILE A 1 91 ? -8.787 1.360 -13.212 1.00 79.69 91 ILE A CA 1
ATOM 637 C C . ILE A 1 91 ? -9.676 0.146 -13.011 1.00 79.69 91 ILE A C 1
ATOM 639 O O . ILE A 1 91 ? -10.430 0.075 -12.047 1.00 79.69 91 ILE A O 1
ATOM 643 N N . ASP A 1 92 ? -9.569 -0.805 -13.927 1.00 80.44 92 ASP A N 1
ATOM 644 C CA . ASP A 1 92 ? -10.188 -2.115 -13.798 1.00 80.44 92 ASP A CA 1
ATOM 645 C C . ASP A 1 92 ? -9.122 -3.165 -14.099 1.00 80.44 92 ASP A C 1
ATOM 647 O O . ASP A 1 92 ? -8.614 -3.264 -15.222 1.00 80.44 92 ASP A O 1
ATOM 651 N N . VAL A 1 93 ? -8.711 -3.884 -13.059 1.00 78.94 93 VAL A N 1
ATOM 652 C CA . VAL A 1 93 ? -7.652 -4.885 -13.129 1.00 78.94 93 VAL A CA 1
ATOM 653 C C . VAL A 1 93 ? -8.205 -6.198 -12.630 1.00 78.94 93 VAL A C 1
ATOM 655 O O . VAL A 1 93 ? -8.668 -6.308 -11.500 1.00 78.94 93 VAL A O 1
ATOM 658 N N . THR A 1 94 ? -8.072 -7.227 -13.458 1.00 81.75 94 THR A N 1
ATOM 659 C CA . THR A 1 94 ? -8.332 -8.608 -13.065 1.00 81.75 94 THR A CA 1
ATOM 660 C C . THR A 1 94 ? -7.089 -9.443 -13.325 1.00 81.75 94 THR A C 1
ATOM 662 O O . THR A 1 94 ? -6.605 -9.526 -14.455 1.00 81.75 94 THR A O 1
ATOM 665 N N . VAL A 1 95 ? -6.594 -10.092 -12.275 1.00 79.62 95 VAL A N 1
ATOM 666 C CA . VAL A 1 95 ? -5.501 -11.062 -12.327 1.00 79.62 95 VAL A CA 1
ATOM 667 C C . VAL A 1 95 ? -6.110 -12.449 -12.086 1.00 79.62 95 VAL A C 1
ATOM 669 O O . VAL A 1 95 ? -6.340 -12.834 -10.938 1.00 79.62 95 VAL A O 1
ATOM 672 N N . PRO A 1 96 ? -6.417 -13.211 -13.154 1.00 75.94 96 PRO A N 1
ATOM 673 C CA . PRO A 1 96 ? -7.269 -14.402 -13.072 1.00 75.94 96 PRO A CA 1
ATOM 674 C C . PRO A 1 96 ? -6.598 -15.610 -12.401 1.00 75.94 96 PRO A C 1
ATOM 676 O O . PRO A 1 96 ? -7.257 -16.605 -12.110 1.00 75.94 96 PRO A O 1
ATOM 679 N N . SER A 1 97 ? -5.285 -15.558 -12.190 1.00 81.44 97 SER A N 1
ATOM 680 C CA . SER A 1 97 ? -4.504 -16.621 -11.563 1.00 81.44 97 SER A CA 1
ATOM 681 C C . SER A 1 97 ? -3.265 -16.046 -10.894 1.00 81.44 97 SER A C 1
ATOM 683 O O . SER A 1 97 ? -2.747 -15.031 -11.361 1.00 81.44 97 SER A O 1
ATOM 685 N N . SER A 1 98 ? -2.755 -16.738 -9.873 1.00 84.06 98 SER A N 1
ATOM 686 C CA . SER A 1 98 ? -1.521 -16.376 -9.167 1.00 84.06 98 SER A CA 1
ATOM 687 C C . SER A 1 98 ? -0.395 -15.985 -10.133 1.00 84.06 98 SER A C 1
ATOM 689 O O . SER A 1 98 ? 0.089 -16.802 -10.920 1.00 84.06 98 SER A O 1
ATOM 691 N N . THR A 1 99 ? -0.028 -14.704 -10.107 1.00 82.06 99 THR A N 1
ATOM 692 C CA . THR A 1 99 ? 0.935 -14.077 -11.018 1.00 82.06 99 THR A CA 1
ATOM 693 C C . THR A 1 99 ? 2.028 -13.404 -10.208 1.00 82.06 99 THR A C 1
ATOM 695 O O . THR A 1 99 ? 1.727 -12.715 -9.237 1.00 82.06 99 THR A O 1
ATOM 698 N N . LEU A 1 100 ? 3.291 -13.578 -10.607 1.00 84.38 100 LEU A N 1
ATOM 699 C CA . LEU A 1 100 ? 4.419 -12.915 -9.953 1.00 84.38 100 LEU A CA 1
ATOM 700 C C . LEU A 1 100 ? 4.263 -11.393 -10.070 1.00 84.38 100 LEU A C 1
ATOM 702 O O . LEU A 1 100 ? 4.134 -10.866 -11.178 1.00 84.38 100 LEU A O 1
ATOM 706 N N . LEU A 1 101 ? 4.298 -10.696 -8.939 1.00 86.25 101 LEU A N 1
ATOM 707 C CA . LEU A 1 101 ? 4.200 -9.238 -8.851 1.00 86.25 101 LEU A CA 1
ATOM 708 C C . LEU A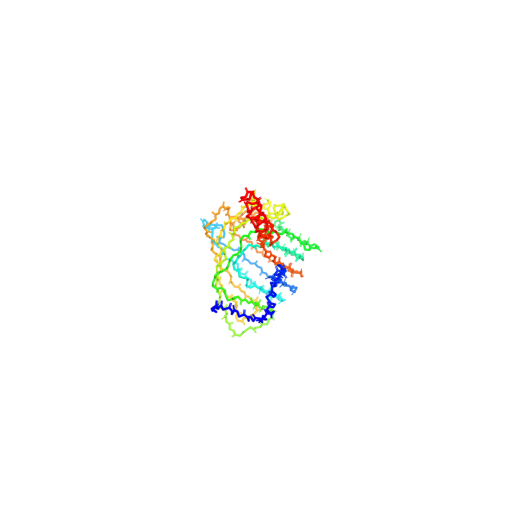 1 101 ? 5.540 -8.606 -8.486 1.00 86.25 101 LEU A C 1
ATOM 710 O O . LEU A 1 101 ? 5.907 -7.580 -9.052 1.00 86.25 101 LEU A O 1
ATOM 714 N N . TYR A 1 102 ? 6.271 -9.230 -7.564 1.00 87.25 102 TYR A N 1
ATOM 715 C CA . TYR A 1 102 ? 7.495 -8.681 -6.993 1.00 87.25 102 TYR A CA 1
ATOM 716 C C . TYR A 1 102 ? 8.457 -9.796 -6.580 1.00 87.25 102 TYR A C 1
ATOM 718 O O . TYR A 1 102 ? 8.028 -10.867 -6.152 1.00 87.25 102 TYR A O 1
ATOM 726 N N . SER A 1 103 ? 9.755 -9.537 -6.690 1.00 88.75 103 SER A N 1
ATOM 727 C CA . SER A 1 103 ? 10.825 -10.393 -6.181 1.00 88.75 103 SER A CA 1
ATOM 728 C C . SER A 1 103 ? 11.886 -9.531 -5.513 1.00 88.75 103 SER A C 1
ATOM 730 O O . SER A 1 103 ? 12.513 -8.705 -6.175 1.00 88.75 103 SER A O 1
ATOM 732 N N . GLY A 1 104 ? 12.146 -9.751 -4.230 1.00 87.69 104 GLY A N 1
ATOM 733 C CA . GLY A 1 104 ? 13.157 -8.982 -3.512 1.00 87.69 104 GLY A CA 1
ATOM 734 C C . GLY A 1 104 ? 13.056 -9.085 -2.006 1.00 87.69 104 GLY A C 1
ATOM 735 O O . GLY A 1 104 ? 12.328 -9.919 -1.468 1.00 87.69 104 GLY A O 1
ATOM 736 N N . PHE A 1 105 ? 13.824 -8.247 -1.328 1.00 87.88 105 PHE A N 1
ATOM 737 C CA . PHE A 1 105 ? 13.764 -8.099 0.112 1.00 87.88 105 PHE A CA 1
ATOM 738 C C . PHE A 1 105 ? 12.482 -7.375 0.522 1.00 87.88 105 PHE A C 1
ATOM 740 O O . PHE A 1 105 ? 12.181 -6.302 0.008 1.00 87.88 105 PHE A O 1
ATOM 747 N N . LEU A 1 106 ? 11.773 -7.939 1.496 1.00 86.25 106 LEU A N 1
ATOM 748 C CA . LEU A 1 106 ? 10.714 -7.271 2.239 1.00 86.25 106 LEU A CA 1
ATOM 749 C C . LEU A 1 106 ? 11.023 -7.376 3.727 1.00 86.25 106 LEU A C 1
ATOM 751 O O . LEU A 1 106 ? 11.307 -8.460 4.250 1.00 86.25 106 LEU A O 1
ATOM 755 N N . GLY A 1 107 ? 10.947 -6.244 4.409 1.00 84.50 107 GLY A N 1
ATOM 756 C CA . GLY A 1 107 ? 11.095 -6.139 5.847 1.00 84.50 107 GLY A CA 1
ATOM 757 C C . GLY A 1 107 ? 9.997 -5.284 6.453 1.00 84.50 107 GLY A C 1
ATOM 758 O O . GLY A 1 107 ? 9.433 -4.409 5.799 1.00 84.50 107 GLY A O 1
ATOM 759 N N . SER A 1 108 ? 9.695 -5.538 7.720 1.00 84.50 108 SER A N 1
ATOM 760 C CA . SER A 1 108 ? 8.845 -4.667 8.516 1.00 84.50 108 SER A CA 1
ATOM 761 C C . SER A 1 108 ? 9.439 -4.420 9.901 1.00 84.50 108 SER A C 1
ATOM 763 O O . SER A 1 108 ? 10.164 -5.245 10.462 1.00 84.50 108 SER A O 1
ATOM 765 N N . SER A 1 109 ? 9.135 -3.257 10.467 1.00 83.31 109 SER A N 1
ATOM 766 C CA . SER A 1 109 ? 9.416 -2.916 11.858 1.00 83.31 109 SER A CA 1
ATOM 767 C C . SER A 1 109 ? 8.218 -2.192 12.471 1.00 83.31 109 SER A C 1
ATOM 769 O O . SER A 1 109 ? 7.438 -1.545 11.776 1.00 83.31 109 SER A O 1
ATOM 771 N N . GLY A 1 110 ? 8.014 -2.356 13.779 1.00 78.12 110 GLY A N 1
ATOM 772 C CA . GLY A 1 110 ? 6.824 -1.842 14.472 1.00 78.12 110 GLY A CA 1
ATOM 773 C C . GLY A 1 110 ? 5.586 -2.745 14.382 1.00 78.12 110 GLY A C 1
ATOM 774 O O . GLY A 1 110 ? 4.631 -2.524 15.121 1.00 78.12 110 GLY A O 1
ATOM 775 N N . LEU A 1 111 ? 5.621 -3.807 13.567 1.00 75.00 111 LEU A N 1
ATOM 776 C CA . LEU A 1 111 ? 4.615 -4.873 13.563 1.00 75.00 111 LEU A CA 1
ATOM 777 C C . LEU A 1 111 ? 5.054 -6.044 14.441 1.00 75.00 111 LEU A C 1
ATOM 779 O O . LEU A 1 111 ? 6.229 -6.407 14.492 1.00 75.00 111 LEU A O 1
ATOM 783 N N . THR A 1 112 ? 4.089 -6.657 15.120 1.00 72.69 112 THR A N 1
ATOM 784 C CA . THR A 1 112 ? 4.298 -7.961 15.753 1.00 72.69 112 THR A CA 1
ATOM 785 C C . THR A 1 112 ? 3.997 -9.030 14.703 1.00 72.69 112 THR A C 1
ATOM 787 O O . THR A 1 112 ? 2.918 -8.978 14.117 1.00 72.69 112 THR A O 1
ATOM 790 N N . PRO A 1 113 ? 4.895 -9.996 14.444 1.00 71.50 113 PRO A N 1
ATOM 791 C CA . PRO A 1 113 ? 4.607 -11.073 13.501 1.00 71.50 113 PRO A CA 1
ATOM 792 C C . PRO A 1 113 ? 3.294 -11.788 13.845 1.00 71.50 113 PRO A C 1
ATOM 794 O O . PRO A 1 113 ? 3.071 -12.159 15.001 1.00 71.50 113 PRO A O 1
ATOM 797 N N . GLY A 1 114 ? 2.424 -11.971 12.852 1.00 67.31 114 GLY A N 1
ATOM 798 C CA . GLY A 1 114 ? 1.090 -12.533 13.057 1.00 67.31 114 GLY A CA 1
ATOM 799 C C . GLY A 1 114 ? 0.049 -12.045 12.053 1.00 67.31 114 GLY A C 1
ATOM 800 O O . GLY A 1 114 ? 0.339 -11.241 11.168 1.00 67.31 114 GLY A O 1
ATOM 801 N N . SER A 1 115 ? -1.163 -12.587 12.197 1.00 76.38 115 SER A N 1
ATOM 802 C CA . SER A 1 115 ? -2.337 -12.222 11.400 1.00 76.38 115 SER A CA 1
ATOM 803 C C . SER A 1 115 ? -3.003 -10.973 11.969 1.00 76.38 115 SER A C 1
ATOM 805 O O . SER A 1 115 ? -3.204 -10.872 13.181 1.00 76.38 115 SER A O 1
ATOM 807 N N . TYR A 1 116 ? -3.367 -10.056 11.083 1.00 74.50 116 TYR A N 1
ATOM 808 C CA . TYR A 1 116 ? -4.137 -8.855 11.353 1.00 74.50 116 TYR A CA 1
ATOM 809 C C . TYR A 1 116 ? -5.421 -8.927 10.535 1.00 74.50 116 TYR A C 1
ATOM 811 O O . TYR A 1 116 ? -5.399 -8.839 9.309 1.00 74.50 116 TYR A O 1
ATOM 819 N N . ASP A 1 117 ? -6.534 -9.116 11.234 1.00 81.44 117 ASP A N 1
ATOM 820 C CA . ASP A 1 117 ? -7.849 -9.324 10.644 1.00 81.44 117 ASP A CA 1
ATOM 821 C C . ASP A 1 117 ? -8.716 -8.082 10.846 1.00 81.44 117 ASP A C 1
ATOM 823 O O . ASP A 1 117 ? -8.994 -7.675 11.977 1.00 81.44 117 ASP A O 1
ATOM 827 N N . PHE A 1 118 ? -9.168 -7.499 9.741 1.00 78.56 118 PHE A N 1
ATOM 828 C CA . PHE A 1 118 ? -10.033 -6.329 9.717 1.00 78.56 118 PHE A CA 1
ATOM 829 C C . PHE A 1 118 ? -11.376 -6.705 9.102 1.00 78.56 118 PHE A C 1
ATOM 831 O O . PHE A 1 118 ? -11.444 -7.270 8.011 1.00 78.56 118 PHE A O 1
ATOM 838 N N . THR A 1 119 ? -12.457 -6.391 9.811 1.00 84.75 119 THR A N 1
ATOM 839 C CA . THR A 1 119 ? -13.830 -6.497 9.307 1.00 84.75 119 THR A CA 1
ATOM 840 C C . THR A 1 119 ? -14.474 -5.127 9.427 1.00 84.75 119 THR A C 1
ATOM 842 O O . THR A 1 119 ? -14.572 -4.590 10.530 1.00 84.75 119 THR A O 1
ATOM 845 N N . PHE A 1 120 ? -14.880 -4.566 8.295 1.00 85.62 120 PHE A N 1
ATOM 846 C CA . PHE A 1 120 ? -15.455 -3.230 8.195 1.00 85.62 120 PHE A CA 1
ATOM 847 C C . PHE A 1 120 ? -16.979 -3.291 8.056 1.00 85.62 120 PHE A C 1
ATOM 849 O O . PHE A 1 120 ? -17.548 -4.322 7.687 1.00 85.62 120 PHE A O 1
ATOM 856 N N . GLY A 1 121 ? -17.648 -2.175 8.342 1.00 86.25 121 GLY A N 1
ATOM 857 C CA . GLY A 1 121 ? -19.109 -2.058 8.253 1.00 86.25 121 GLY A CA 1
ATOM 858 C C . GLY A 1 121 ? -19.832 -2.106 9.601 1.00 86.25 121 GLY A C 1
ATOM 859 O O . GLY A 1 121 ? -21.061 -2.051 9.645 1.00 86.25 121 GLY A O 1
ATOM 860 N N . SER A 1 122 ? -19.097 -2.194 10.711 1.00 81.81 122 SER A N 1
ATOM 861 C CA . SER A 1 122 ? -19.662 -2.137 12.061 1.00 81.81 122 SER A CA 1
ATOM 862 C C . SER A 1 122 ? -18.733 -1.418 13.025 1.00 81.81 122 SER A C 1
ATOM 864 O O . SER A 1 122 ? -17.529 -1.648 12.987 1.00 81.81 122 SER A O 1
ATOM 866 N N . SER A 1 123 ? -19.305 -0.640 13.946 1.00 84.94 123 SER A N 1
ATOM 867 C CA . SER A 1 123 ? -18.542 0.096 14.957 1.00 84.94 123 SER A CA 1
ATOM 868 C C . SER A 1 123 ? -17.625 -0.802 15.786 1.00 84.94 123 SER A C 1
ATOM 870 O O . SER A 1 123 ? -18.053 -1.818 16.335 1.00 84.94 123 SER A O 1
ATOM 872 N N . ILE A 1 124 ? -16.370 -0.367 15.911 1.00 81.44 124 ILE A N 1
ATOM 873 C CA . ILE A 1 124 ? -15.333 -0.990 16.746 1.00 81.44 124 ILE A CA 1
ATOM 874 C C . ILE A 1 124 ? -15.269 -0.377 18.158 1.00 81.44 124 ILE A C 1
ATOM 876 O O . ILE A 1 124 ? -14.574 -0.889 19.032 1.00 81.44 124 ILE A O 1
ATOM 880 N N . GLY A 1 125 ? -16.019 0.704 18.407 1.00 80.81 125 GLY A N 1
ATOM 881 C CA . GLY A 1 125 ? -16.254 1.282 19.735 1.00 80.81 125 GLY A CA 1
ATOM 882 C C . GLY A 1 125 ? -15.143 2.180 20.291 1.00 80.81 125 GLY A C 1
ATOM 883 O O . GLY A 1 125 ? -15.374 2.858 21.292 1.00 80.81 125 GLY A O 1
ATOM 884 N N . ALA A 1 126 ? -13.969 2.220 19.658 1.00 81.25 126 ALA A N 1
ATOM 885 C CA . ALA A 1 126 ? -12.886 3.148 19.976 1.00 81.25 126 ALA A CA 1
ATOM 886 C C . ALA A 1 126 ? -11.941 3.325 18.781 1.00 81.25 126 ALA A C 1
ATOM 888 O O . ALA A 1 126 ? -11.797 2.415 17.969 1.00 81.25 126 ALA A O 1
ATOM 889 N N . ASP A 1 127 ? -11.267 4.472 18.720 1.00 83.06 127 ASP A N 1
ATOM 890 C CA . ASP A 1 127 ? -10.222 4.712 17.728 1.00 83.06 127 ASP A CA 1
ATOM 891 C C . ASP A 1 127 ? -9.001 3.827 18.014 1.00 83.06 127 ASP A C 1
ATOM 893 O O . ASP A 1 127 ? -8.526 3.739 19.154 1.00 83.06 127 ASP A O 1
ATOM 897 N N . ILE A 1 128 ? -8.469 3.191 16.972 1.00 83.25 128 ILE A N 1
ATOM 898 C CA . ILE A 1 128 ? -7.286 2.333 17.045 1.00 83.25 128 ILE A CA 1
ATOM 899 C C . ILE A 1 128 ? -6.177 2.974 16.222 1.00 83.25 128 ILE A C 1
ATOM 901 O O . ILE A 1 128 ? -6.202 2.953 14.992 1.00 83.25 128 ILE A O 1
ATOM 905 N N . ASN A 1 129 ? -5.178 3.518 16.913 1.00 86.31 129 ASN A N 1
ATOM 906 C CA . ASN A 1 129 ? -3.980 4.042 16.270 1.00 86.31 129 ASN A CA 1
ATOM 907 C C . ASN A 1 129 ? -3.004 2.914 15.939 1.00 86.31 129 ASN A C 1
ATOM 909 O O . ASN A 1 129 ? -2.821 1.987 16.732 1.00 86.31 129 ASN A O 1
ATOM 913 N N . PHE A 1 130 ? -2.324 3.036 14.807 1.00 83.00 130 PHE A N 1
ATOM 914 C CA . PHE A 1 130 ? -1.294 2.098 14.380 1.00 83.00 130 PHE A CA 1
ATOM 915 C C . PHE A 1 130 ? -0.110 2.826 13.743 1.00 83.00 130 PHE A C 1
ATOM 917 O O . PHE A 1 130 ? -0.212 3.974 13.302 1.00 83.00 130 PHE A O 1
ATOM 924 N N . GLY A 1 131 ? 1.028 2.140 13.691 1.00 83.31 131 GLY A N 1
ATOM 925 C CA . GLY A 1 131 ? 2.217 2.638 13.023 1.00 83.31 131 GLY A CA 1
ATOM 926 C C . GLY A 1 131 ? 3.238 1.536 12.800 1.00 83.31 131 GLY A C 1
ATOM 927 O O . GLY A 1 131 ? 3.471 0.717 13.688 1.00 83.31 131 GLY A O 1
ATOM 928 N N . PHE A 1 132 ? 3.826 1.514 11.613 1.00 84.69 132 PHE A N 1
ATOM 929 C CA . PHE A 1 132 ? 4.873 0.580 11.231 1.00 84.69 132 PHE A CA 1
ATOM 930 C C . PHE A 1 132 ? 5.697 1.139 10.077 1.00 84.69 132 PHE A C 1
ATOM 932 O O . PHE A 1 132 ? 5.305 2.088 9.401 1.00 84.69 132 PHE A O 1
ATOM 939 N N . THR A 1 133 ? 6.837 0.513 9.834 1.00 86.19 133 THR A N 1
ATOM 940 C CA . THR A 1 133 ? 7.716 0.847 8.722 1.00 86.19 133 THR A CA 1
ATOM 941 C C . THR A 1 133 ? 7.969 -0.405 7.901 1.00 86.19 133 THR A C 1
ATOM 943 O O . THR A 1 133 ? 8.238 -1.466 8.462 1.00 86.19 133 THR A O 1
ATOM 946 N N . LEU A 1 134 ? 7.860 -0.276 6.584 1.00 86.81 134 LEU A N 1
ATOM 947 C CA . LEU A 1 134 ? 8.189 -1.304 5.608 1.00 86.81 134 LEU A CA 1
ATOM 948 C C . LEU A 1 134 ? 9.487 -0.933 4.904 1.00 86.81 134 LEU A C 1
ATOM 950 O O . LEU A 1 134 ? 9.646 0.204 4.468 1.00 86.81 134 LEU A O 1
ATOM 954 N N . ASP A 1 135 ? 10.368 -1.906 4.745 1.00 87.00 135 ASP A N 1
ATOM 955 C CA . ASP A 1 135 ? 11.575 -1.804 3.935 1.00 87.00 135 ASP A CA 1
ATOM 956 C C . ASP A 1 135 ? 11.413 -2.726 2.726 1.00 87.00 135 ASP A C 1
ATOM 958 O O . ASP A 1 135 ? 11.008 -3.882 2.873 1.00 87.00 135 ASP A O 1
ATOM 962 N N . TYR A 1 136 ? 11.726 -2.230 1.534 1.00 87.12 136 TYR A N 1
ATOM 963 C CA . TYR A 1 136 ? 11.694 -3.021 0.310 1.00 87.12 136 TYR A CA 1
ATOM 964 C C . TYR A 1 136 ? 12.946 -2.769 -0.527 1.00 87.12 136 TYR A C 1
ATOM 966 O O . TYR A 1 136 ? 13.462 -1.653 -0.570 1.00 87.12 136 TYR A O 1
ATOM 974 N N . ASP A 1 137 ? 13.437 -3.811 -1.190 1.00 89.56 137 ASP A N 1
ATOM 975 C CA . ASP A 1 137 ? 14.548 -3.732 -2.145 1.00 89.56 137 ASP A CA 1
ATOM 976 C C . ASP A 1 137 ? 14.443 -4.890 -3.135 1.00 89.56 137 ASP A C 1
ATOM 978 O O . ASP A 1 137 ? 14.679 -6.052 -2.789 1.00 89.56 137 ASP A O 1
ATOM 982 N N . GLY A 1 138 ? 13.994 -4.601 -4.353 1.00 88.31 138 GLY A N 1
ATOM 983 C CA . GLY A 1 138 ? 13.755 -5.655 -5.322 1.00 88.31 138 GLY A CA 1
ATOM 984 C C . GLY A 1 138 ? 13.240 -5.181 -6.658 1.00 88.31 138 GLY A C 1
ATOM 985 O O . GLY A 1 138 ? 13.409 -4.031 -7.049 1.00 88.31 138 GLY A O 1
ATOM 986 N N . VAL A 1 139 ? 12.617 -6.121 -7.360 1.00 88.06 139 VAL A N 1
ATOM 987 C CA . VAL A 1 139 ? 12.221 -5.969 -8.753 1.00 88.06 139 VAL A CA 1
ATOM 988 C C . VAL A 1 139 ? 10.745 -6.302 -8.911 1.00 88.06 139 VAL A C 1
ATOM 990 O O . VAL A 1 139 ? 10.295 -7.368 -8.481 1.00 88.06 139 VAL A O 1
ATOM 993 N N . VAL A 1 140 ? 9.980 -5.416 -9.545 1.00 86.00 140 VAL A N 1
ATOM 994 C CA . VAL A 1 140 ? 8.591 -5.695 -9.931 1.00 86.00 140 VAL A CA 1
ATOM 995 C C . VAL A 1 140 ? 8.527 -6.481 -11.241 1.00 86.00 140 VAL A C 1
ATOM 997 O O . VAL A 1 140 ? 9.413 -6.407 -12.095 1.00 86.00 140 VAL A O 1
ATOM 1000 N N . SER A 1 141 ? 7.469 -7.265 -11.427 1.00 84.94 141 SER A N 1
ATOM 1001 C CA . SER A 1 141 ? 7.337 -8.099 -12.620 1.00 84.94 141 SER A CA 1
ATOM 1002 C C . SER A 1 141 ? 7.064 -7.273 -13.888 1.00 84.94 141 SER A C 1
ATOM 1004 O O . SER A 1 141 ? 6.499 -6.180 -13.814 1.00 84.94 141 SER A O 1
ATOM 1006 N N . PRO A 1 142 ? 7.370 -7.799 -15.091 1.00 83.38 142 PRO A N 1
ATOM 1007 C CA . PRO A 1 142 ? 7.071 -7.109 -16.351 1.00 83.38 142 PRO A CA 1
ATOM 1008 C C . PRO A 1 142 ? 5.587 -6.761 -16.546 1.00 83.38 142 PRO A C 1
ATOM 1010 O O . PRO A 1 142 ? 5.259 -5.802 -17.247 1.00 83.38 142 PRO A O 1
ATOM 1013 N N . LEU A 1 143 ? 4.681 -7.535 -15.937 1.00 77.75 143 LEU A N 1
ATOM 1014 C CA . LEU A 1 143 ? 3.248 -7.248 -15.969 1.00 77.75 143 LEU A CA 1
ATOM 1015 C C . LEU A 1 143 ? 2.925 -6.011 -15.128 1.00 77.75 143 LEU A C 1
ATOM 1017 O O . LEU A 1 143 ? 2.243 -5.114 -15.619 1.00 77.75 143 LEU A O 1
ATOM 1021 N N . VAL A 1 144 ? 3.469 -5.936 -13.909 1.00 81.50 144 VAL A N 1
ATOM 1022 C CA . VAL A 1 144 ? 3.336 -4.755 -13.042 1.00 81.50 144 VAL A CA 1
ATOM 1023 C C . VAL A 1 144 ? 3.957 -3.536 -13.719 1.00 81.50 144 VAL A C 1
ATOM 1025 O O . VAL A 1 144 ? 3.314 -2.495 -13.783 1.00 81.50 144 VAL A O 1
ATOM 1028 N N . MET A 1 145 ? 5.130 -3.682 -14.341 1.00 80.94 145 MET A N 1
ATOM 1029 C CA . MET A 1 145 ? 5.752 -2.619 -15.142 1.00 80.94 145 MET A CA 1
ATOM 1030 C C . MET A 1 145 ? 4.836 -2.094 -16.240 1.00 80.94 145 MET A C 1
ATOM 1032 O O . MET A 1 145 ? 4.663 -0.890 -16.391 1.00 80.94 145 MET A O 1
ATOM 1036 N N . SER A 1 146 ? 4.246 -3.000 -17.018 1.00 78.12 146 SER A N 1
ATOM 1037 C CA . SER A 1 146 ? 3.386 -2.621 -18.141 1.00 78.12 146 SER A CA 1
ATOM 1038 C C . SER A 1 146 ? 2.135 -1.887 -17.663 1.00 78.12 146 SER A C 1
ATOM 1040 O O . SER A 1 146 ? 1.691 -0.943 -18.313 1.00 78.12 146 SER A O 1
ATOM 1042 N N . PHE A 1 147 ? 1.589 -2.300 -16.518 1.00 79.50 147 PHE A N 1
ATOM 1043 C CA . PHE A 1 147 ? 0.453 -1.643 -15.886 1.00 79.50 147 PHE A CA 1
ATOM 1044 C C . PHE A 1 147 ? 0.821 -0.275 -15.293 1.00 79.50 147 PHE A C 1
ATOM 1046 O O . PHE A 1 147 ? 0.052 0.673 -15.425 1.00 79.50 147 PHE A O 1
ATOM 1053 N N . MET A 1 148 ? 1.997 -0.156 -14.671 1.00 77.94 148 MET A N 1
ATOM 1054 C CA . MET A 1 148 ? 2.429 1.056 -13.972 1.00 77.94 148 MET A CA 1
ATOM 1055 C C . MET A 1 148 ? 3.119 2.092 -14.873 1.00 77.94 148 MET A C 1
ATOM 1057 O O . MET A 1 148 ? 3.266 3.245 -14.471 1.00 77.94 148 MET A O 1
ATOM 1061 N N . ALA A 1 149 ? 3.499 1.736 -16.103 1.00 80.19 149 ALA A N 1
ATOM 1062 C CA . ALA A 1 149 ? 4.172 2.642 -17.036 1.00 80.19 149 ALA A CA 1
ATOM 1063 C C . ALA A 1 149 ? 3.429 3.975 -17.295 1.00 80.19 149 ALA A C 1
ATOM 1065 O O . ALA A 1 149 ? 4.092 5.016 -17.317 1.00 80.19 149 ALA A O 1
ATOM 1066 N N . PRO A 1 150 ? 2.083 4.017 -17.434 1.00 75.94 150 PRO A N 1
ATOM 1067 C CA . PRO A 1 150 ? 1.340 5.276 -17.555 1.00 75.94 150 PRO A CA 1
ATOM 1068 C C . PRO A 1 150 ? 1.472 6.196 -16.332 1.00 75.94 150 PRO A C 1
ATOM 1070 O O . PRO A 1 150 ? 1.298 7.403 -16.459 1.00 75.94 150 PRO A O 1
ATOM 1073 N N . PHE A 1 151 ? 1.819 5.640 -15.171 1.00 76.12 151 PHE A N 1
ATOM 1074 C CA . PHE A 1 151 ? 1.992 6.344 -13.900 1.00 76.12 151 PHE A CA 1
ATOM 1075 C C . PHE A 1 151 ? 3.452 6.762 -13.650 1.00 76.12 151 PHE A C 1
ATOM 1077 O O . PHE A 1 151 ? 3.842 7.042 -12.521 1.00 76.12 151 PHE A O 1
ATOM 1084 N N . GLY A 1 152 ? 4.287 6.792 -14.695 1.00 74.25 152 GLY A N 1
ATOM 1085 C CA . GLY A 1 152 ? 5.682 7.237 -14.602 1.00 74.25 152 GLY A CA 1
ATOM 1086 C C . GLY A 1 152 ? 6.658 6.181 -14.077 1.00 74.25 152 GLY A C 1
ATOM 1087 O O . GLY A 1 152 ? 7.823 6.496 -13.836 1.00 74.25 152 GLY A O 1
ATOM 1088 N N . PHE A 1 153 ? 6.217 4.930 -13.934 1.00 72.81 153 PHE A N 1
ATOM 1089 C CA . PHE A 1 153 ? 7.057 3.826 -13.480 1.00 72.81 153 PHE A CA 1
ATOM 1090 C C . PHE A 1 153 ? 7.898 3.275 -14.646 1.00 72.81 153 PHE A C 1
ATOM 1092 O O . PHE A 1 153 ? 7.369 2.653 -15.568 1.00 72.81 153 PHE A O 1
ATOM 1099 N N . VAL A 1 154 ? 9.208 3.541 -14.640 1.00 74.06 154 VAL A N 1
ATOM 1100 C CA . VAL A 1 154 ? 10.114 3.230 -15.770 1.00 74.06 154 VAL A CA 1
ATOM 1101 C C . VAL A 1 154 ? 11.245 2.263 -15.429 1.00 74.06 154 VAL A C 1
ATOM 1103 O O . VAL A 1 154 ? 11.831 1.685 -16.343 1.00 74.06 154 VAL A O 1
ATOM 1106 N N . ASP A 1 155 ? 11.529 2.068 -14.144 1.00 78.62 155 ASP A N 1
ATOM 1107 C CA . ASP A 1 155 ? 12.564 1.159 -13.659 1.00 78.62 155 ASP A CA 1
ATOM 1108 C C . ASP A 1 155 ? 11.902 0.017 -12.881 1.00 78.62 155 ASP A C 1
ATOM 1110 O O . ASP A 1 155 ? 11.178 0.298 -11.926 1.00 78.62 155 ASP A O 1
ATOM 1114 N N . PRO A 1 156 ? 12.076 -1.253 -13.292 1.00 79.56 156 PRO A N 1
ATOM 1115 C CA . PRO A 1 156 ? 11.555 -2.378 -12.532 1.00 79.56 156 PRO A CA 1
ATOM 1116 C C . PRO A 1 156 ? 12.273 -2.583 -11.204 1.00 79.56 156 PRO A C 1
ATOM 1118 O O . PRO A 1 156 ? 11.695 -3.233 -10.336 1.00 79.56 156 PRO A O 1
ATOM 1121 N N . GLU A 1 157 ? 13.496 -2.077 -11.047 1.00 87.62 157 GLU A N 1
ATOM 1122 C CA . GLU A 1 157 ? 14.266 -2.176 -9.814 1.00 87.62 157 GLU A CA 1
ATOM 1123 C C . GLU A 1 157 ? 13.977 -0.971 -8.913 1.00 87.62 157 GLU A C 1
ATOM 1125 O O . GLU A 1 157 ? 13.905 0.177 -9.353 1.00 87.62 157 GLU A O 1
ATOM 1130 N N . GLY A 1 158 ? 13.804 -1.229 -7.621 1.00 83.75 158 GLY A N 1
ATOM 1131 C CA . GLY A 1 158 ? 13.517 -0.178 -6.664 1.00 83.75 158 GLY A CA 1
ATOM 1132 C C . GLY A 1 158 ? 13.700 -0.641 -5.232 1.00 83.75 158 GLY A C 1
ATOM 1133 O O . GLY A 1 158 ? 13.306 -1.741 -4.838 1.00 83.75 158 GLY A O 1
ATOM 1134 N N . SER A 1 159 ? 14.267 0.253 -4.437 1.00 87.69 159 SER A N 1
ATOM 1135 C CA . SER A 1 159 ? 14.389 0.113 -2.998 1.00 87.69 159 SER A CA 1
ATOM 1136 C C . SER A 1 159 ? 13.877 1.360 -2.301 1.00 87.69 159 SER A C 1
ATOM 1138 O O . SER A 1 159 ? 13.900 2.462 -2.862 1.00 87.69 159 SER A O 1
ATOM 1140 N N . GLY A 1 160 ? 13.446 1.192 -1.062 1.00 88.94 160 GLY A N 1
ATOM 1141 C CA . GLY A 1 160 ? 12.935 2.284 -0.264 1.00 88.94 160 GLY A CA 1
ATOM 1142 C C . GLY A 1 160 ? 12.409 1.833 1.080 1.00 88.94 160 GLY A C 1
ATOM 1143 O O . GLY A 1 160 ? 12.308 0.644 1.386 1.00 88.94 160 GLY A O 1
ATOM 1144 N N . GLN A 1 161 ? 12.050 2.829 1.874 1.00 91.50 161 GLN A N 1
ATOM 1145 C CA . GLN A 1 161 ? 11.367 2.647 3.135 1.00 91.50 161 GLN A CA 1
ATOM 1146 C C . GLN A 1 161 ? 10.048 3.414 3.104 1.00 91.50 161 GLN A C 1
ATOM 1148 O O . GLN A 1 161 ? 10.033 4.601 2.779 1.00 91.50 161 GLN A O 1
ATOM 1153 N N . LEU A 1 162 ? 8.957 2.749 3.478 1.00 89.00 162 LEU A N 1
ATOM 1154 C CA . LEU A 1 162 ? 7.630 3.334 3.630 1.00 89.00 162 LEU A CA 1
ATOM 1155 C C . LEU A 1 162 ? 7.214 3.261 5.097 1.00 89.00 162 LEU A C 1
ATOM 1157 O O . LEU A 1 162 ? 6.927 2.190 5.627 1.00 89.00 162 LEU A O 1
ATOM 1161 N N . THR A 1 163 ? 7.158 4.408 5.757 1.00 91.44 163 THR A N 1
ATOM 1162 C CA . THR A 1 163 ? 6.556 4.5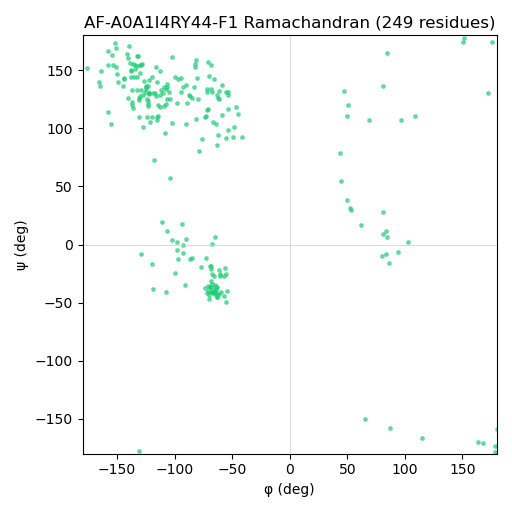32 7.084 1.00 91.44 163 THR A CA 1
ATOM 1163 C C . THR A 1 163 ? 5.070 4.803 6.934 1.00 91.44 163 THR A C 1
ATOM 1165 O O . THR A 1 163 ? 4.672 5.726 6.225 1.00 91.44 163 THR A O 1
ATOM 1168 N N . VAL A 1 164 ? 4.260 4.008 7.623 1.00 89.56 164 VAL A N 1
ATOM 1169 C CA . VAL A 1 164 ? 2.806 4.119 7.653 1.00 89.56 164 VAL A CA 1
ATOM 1170 C C . VAL A 1 164 ? 2.380 4.381 9.085 1.00 89.56 164 VAL A C 1
ATOM 1172 O O . VAL A 1 164 ? 2.778 3.672 10.007 1.00 89.56 164 VAL A O 1
ATOM 1175 N N . THR A 1 165 ? 1.543 5.388 9.279 1.00 90.31 165 THR A N 1
ATOM 1176 C CA . THR A 1 165 ? 0.871 5.650 10.554 1.00 90.31 165 THR A CA 1
ATOM 1177 C C . THR A 1 165 ? -0.586 5.944 10.293 1.00 90.31 165 THR A C 1
ATOM 1179 O O . THR A 1 165 ? -0.934 6.400 9.209 1.00 90.31 165 THR A O 1
ATOM 1182 N N . GLY A 1 166 ? -1.455 5.709 11.261 1.00 90.56 166 GLY A N 1
ATOM 1183 C CA . GLY A 1 166 ? -2.858 5.969 11.018 1.00 90.56 166 GLY A CA 1
ATOM 1184 C C . GLY A 1 166 ? -3.765 5.634 12.172 1.00 90.56 166 GLY A C 1
ATOM 1185 O O . GLY A 1 166 ? -3.322 5.275 13.267 1.00 90.56 166 GLY A O 1
ATOM 1186 N N . THR A 1 167 ? -5.050 5.753 11.877 1.00 86.25 167 THR A N 1
ATOM 1187 C CA . THR A 1 167 ? -6.139 5.526 12.811 1.00 86.25 167 THR A CA 1
ATOM 1188 C C . THR A 1 167 ? -7.266 4.814 12.084 1.00 86.25 167 THR A C 1
ATOM 1190 O O . THR A 1 167 ? -7.747 5.294 11.061 1.00 86.25 167 THR A O 1
ATOM 1193 N N . PHE A 1 168 ? -7.708 3.684 12.625 1.00 85.56 168 PHE A N 1
ATOM 1194 C CA . PHE A 1 168 ? -9.047 3.171 12.352 1.00 85.56 168 PHE A CA 1
ATOM 1195 C C . PHE A 1 168 ? -10.010 3.859 13.311 1.00 85.56 168 PHE A C 1
ATOM 1197 O O . PHE A 1 168 ? -9.773 3.840 14.522 1.00 85.56 168 PHE A O 1
ATOM 1204 N N . PHE A 1 169 ? -11.060 4.484 12.791 1.00 89.75 169 PHE A N 1
ATOM 1205 C CA . PHE A 1 169 ? -11.984 5.241 13.626 1.00 89.75 169 PHE A CA 1
ATOM 1206 C C . PHE A 1 169 ? -13.014 4.331 14.295 1.00 89.75 169 PHE A C 1
ATOM 1208 O O . PHE A 1 169 ? -13.347 3.248 13.809 1.00 89.75 169 PHE A O 1
ATOM 1215 N N . ALA A 1 170 ? -13.546 4.788 15.428 1.00 86.25 170 ALA A N 1
ATOM 1216 C CA . ALA A 1 170 ? -14.498 4.047 16.254 1.00 86.25 170 ALA A CA 1
ATOM 1217 C C . ALA A 1 170 ? -15.773 3.599 15.512 1.00 86.25 170 ALA A C 1
ATOM 1219 O O . ALA A 1 170 ? -16.467 2.682 15.967 1.00 86.25 170 ALA A O 1
ATOM 1220 N N . ASP A 1 171 ? -16.101 4.233 14.386 1.00 89.31 171 ASP A N 1
ATOM 1221 C CA . ASP A 1 171 ? -17.239 3.888 13.531 1.00 89.31 171 ASP A CA 1
ATOM 1222 C C . ASP A 1 171 ? -17.065 2.545 12.793 1.00 89.31 171 ASP A C 1
ATOM 1224 O O . ASP A 1 171 ? -18.062 1.947 12.390 1.00 89.31 171 ASP A O 1
ATOM 1228 N N . GLY A 1 172 ? -15.829 2.037 12.688 1.00 86.12 172 GLY A N 1
ATOM 1229 C CA . GLY A 1 172 ? -15.473 0.820 11.954 1.00 86.12 172 GLY A CA 1
ATOM 1230 C C . GLY A 1 172 ? -15.759 0.879 10.449 1.00 86.12 172 GLY A C 1
ATOM 1231 O O . GLY A 1 172 ? -15.824 -0.162 9.789 1.00 86.12 172 GLY A O 1
ATOM 1232 N N . THR A 1 173 ? -15.952 2.084 9.914 1.00 92.50 173 THR A N 1
ATOM 1233 C CA . THR A 1 173 ? -16.252 2.366 8.502 1.00 92.50 173 THR A CA 1
ATOM 1234 C C . THR A 1 173 ? -15.334 3.421 7.904 1.00 92.50 173 THR A C 1
ATOM 1236 O O . THR A 1 173 ? -15.372 3.630 6.694 1.00 92.50 173 THR A O 1
ATOM 1239 N N . SER A 1 174 ? -14.504 4.078 8.711 1.00 92.12 174 SER A N 1
ATOM 1240 C CA . SER A 1 174 ? -13.521 5.035 8.226 1.00 92.12 174 SER A CA 1
ATOM 1241 C C . SER A 1 174 ? -12.131 4.773 8.793 1.00 92.12 174 SER A C 1
ATOM 1243 O O . SER A 1 174 ? -11.946 4.187 9.869 1.00 92.12 174 SER A O 1
ATOM 1245 N N . ALA A 1 175 ? -11.122 5.206 8.042 1.00 88.69 175 ALA A N 1
ATOM 1246 C CA . ALA A 1 175 ? -9.737 5.146 8.476 1.00 88.69 175 ALA A CA 1
ATOM 1247 C C . ALA A 1 175 ? -8.903 6.264 7.850 1.00 88.69 175 ALA A C 1
ATOM 1249 O O . ALA A 1 175 ? -9.193 6.735 6.754 1.00 88.69 175 ALA A O 1
ATOM 1250 N N . LEU A 1 176 ? -7.838 6.665 8.537 1.00 92.12 176 LEU A N 1
ATOM 1251 C CA . LEU A 1 176 ? -6.851 7.618 8.039 1.00 92.12 176 LEU A CA 1
ATOM 1252 C C . LEU A 1 176 ? -5.470 6.980 8.057 1.00 92.12 176 LEU A C 1
ATOM 1254 O O . LEU A 1 176 ? -5.041 6.453 9.082 1.00 92.12 176 LEU A O 1
ATOM 1258 N N . PHE A 1 177 ? -4.772 7.066 6.933 1.00 90.81 177 PHE A N 1
ATOM 1259 C CA . PHE A 1 177 ? -3.422 6.564 6.743 1.00 90.81 177 PHE A CA 1
ATOM 1260 C C . PHE A 1 177 ? -2.533 7.729 6.312 1.00 90.81 177 PHE A C 1
ATOM 1262 O O . PHE A 1 177 ? -2.861 8.461 5.384 1.00 90.81 177 PHE A O 1
ATOM 1269 N N . ASN A 1 178 ? -1.394 7.884 6.969 1.00 92.12 178 ASN A N 1
ATOM 1270 C CA . ASN A 1 178 ? -0.356 8.847 6.640 1.00 92.12 178 ASN A CA 1
ATOM 1271 C C . ASN A 1 178 ? 0.903 8.075 6.264 1.00 92.12 178 ASN A C 1
ATOM 1273 O O . ASN A 1 178 ? 1.352 7.193 7.006 1.00 92.12 178 ASN A O 1
ATOM 1277 N N . PHE A 1 179 ? 1.477 8.444 5.131 1.00 91.62 179 PHE A N 1
ATOM 1278 C CA . PHE A 1 179 ? 2.619 7.788 4.525 1.00 91.62 179 PHE A CA 1
ATOM 1279 C C . PHE A 1 179 ? 3.812 8.734 4.496 1.00 91.62 179 PHE A C 1
ATOM 1281 O O . PHE A 1 179 ? 3.681 9.924 4.204 1.00 91.62 179 PHE A O 1
ATOM 1288 N N . SER A 1 180 ? 4.991 8.189 4.779 1.00 94.19 180 SER A N 1
ATOM 1289 C CA . SER A 1 180 ? 6.263 8.874 4.587 1.00 94.19 180 SER A CA 1
ATOM 1290 C C . SER A 1 180 ? 7.276 7.924 3.968 1.00 94.19 180 SER A C 1
ATOM 1292 O O . SER A 1 180 ? 7.566 6.861 4.513 1.00 94.19 180 SER A O 1
ATOM 1294 N N . GLU A 1 181 ? 7.813 8.317 2.824 1.00 90.19 181 GLU A N 1
ATOM 1295 C CA . GLU A 1 181 ? 8.820 7.580 2.080 1.00 90.19 181 GLU A CA 1
ATOM 1296 C C . GLU A 1 181 ? 10.220 8.134 2.342 1.00 90.19 181 GLU A C 1
ATOM 1298 O O . GLU A 1 181 ? 10.433 9.342 2.475 1.00 90.19 181 GLU A O 1
ATOM 1303 N N . SER A 1 182 ? 11.205 7.243 2.392 1.00 93.62 182 SER A N 1
ATOM 1304 C CA . SER A 1 182 ? 12.615 7.612 2.483 1.00 93.62 182 SER A CA 1
ATOM 1305 C C . SER A 1 182 ? 13.510 6.545 1.849 1.00 93.62 182 SER A C 1
ATOM 1307 O O . SER A 1 182 ? 13.032 5.492 1.431 1.00 93.62 182 SER A O 1
ATOM 1309 N N . ALA A 1 183 ? 14.812 6.836 1.742 1.00 91.69 183 ALA A N 1
ATOM 1310 C CA . ALA A 1 183 ? 15.814 5.927 1.173 1.00 91.69 183 ALA A CA 1
ATOM 1311 C C . ALA A 1 183 ? 15.464 5.393 -0.236 1.00 91.69 183 ALA A C 1
ATOM 1313 O O . ALA A 1 183 ? 15.859 4.289 -0.604 1.00 91.69 183 ALA A O 1
ATOM 1314 N N . LEU A 1 184 ? 14.723 6.188 -1.014 1.00 87.56 184 LEU A N 1
ATOM 1315 C CA . LEU A 1 184 ? 14.255 5.814 -2.342 1.00 87.56 184 LEU A CA 1
ATOM 1316 C C . LEU A 1 184 ? 15.407 5.800 -3.352 1.00 87.56 184 LEU A C 1
ATOM 1318 O O . LEU A 1 184 ? 16.182 6.756 -3.441 1.00 87.56 184 LEU A O 1
ATOM 1322 N N . THR A 1 185 ? 15.478 4.742 -4.154 1.00 88.75 185 THR A N 1
ATOM 1323 C CA . THR A 1 185 ? 16.322 4.676 -5.365 1.00 88.75 185 THR A CA 1
ATOM 1324 C C . THR A 1 185 ? 15.548 4.981 -6.648 1.00 88.75 185 THR A C 1
ATOM 1326 O O . THR A 1 185 ? 16.148 5.115 -7.711 1.00 88.75 185 THR A O 1
ATOM 1329 N N . TRP A 1 186 ? 14.232 5.158 -6.535 1.00 84.62 186 TRP A N 1
ATOM 1330 C CA . TRP A 1 186 ? 13.301 5.455 -7.620 1.00 84.62 186 TRP A CA 1
ATOM 1331 C C . TRP A 1 186 ? 12.396 6.641 -7.240 1.00 84.62 186 TRP A C 1
ATOM 1333 O O . TRP A 1 186 ? 12.556 7.249 -6.183 1.00 84.62 186 TRP A O 1
ATOM 1343 N N . THR A 1 187 ? 11.451 7.000 -8.109 1.00 82.62 187 THR A N 1
ATOM 1344 C CA . THR A 1 187 ? 10.572 8.172 -7.938 1.00 82.62 187 THR A CA 1
ATOM 1345 C C . THR A 1 187 ? 9.699 8.133 -6.674 1.00 82.62 187 THR A C 1
ATOM 1347 O O . THR A 1 187 ? 9.326 9.193 -6.172 1.00 82.62 187 THR A O 1
ATOM 1350 N N . GLY A 1 188 ? 9.400 6.945 -6.143 1.00 82.50 188 GLY A N 1
ATOM 1351 C CA . GLY A 1 188 ? 8.529 6.761 -4.982 1.00 82.50 188 GLY A CA 1
ATOM 1352 C C . GLY A 1 188 ? 7.041 6.714 -5.332 1.00 82.50 188 GLY A C 1
ATOM 1353 O O . GLY A 1 188 ? 6.607 7.090 -6.431 1.00 82.50 188 GLY A O 1
ATOM 1354 N N . ILE A 1 189 ? 6.244 6.248 -4.375 1.00 84.00 189 ILE A N 1
ATOM 1355 C CA . ILE A 1 189 ? 4.788 6.129 -4.484 1.00 84.00 189 ILE A CA 1
ATOM 1356 C C . ILE A 1 189 ? 4.162 7.510 -4.655 1.00 84.00 189 ILE A C 1
ATOM 1358 O O . ILE A 1 189 ? 3.341 7.680 -5.553 1.00 84.00 189 ILE A O 1
ATOM 1362 N N . GLY A 1 190 ? 4.563 8.518 -3.878 1.00 83.81 190 GLY A N 1
ATOM 1363 C CA . GLY A 1 190 ? 3.965 9.850 -4.012 1.00 83.81 190 GLY A CA 1
ATOM 1364 C C . GLY A 1 190 ? 4.255 10.511 -5.365 1.00 83.81 190 GLY A C 1
ATOM 1365 O O . GLY A 1 190 ? 3.368 11.125 -5.955 1.00 83.81 190 GLY A O 1
ATOM 1366 N N . GLY A 1 191 ? 5.435 10.291 -5.953 1.00 81.69 191 GLY A N 1
ATOM 1367 C CA . GLY A 1 191 ? 5.700 10.724 -7.330 1.00 81.69 191 GLY A CA 1
ATOM 1368 C C . GLY A 1 191 ? 4.897 9.942 -8.385 1.00 81.69 191 GLY A C 1
ATOM 1369 O O . GLY A 1 191 ? 4.499 10.513 -9.400 1.00 81.69 191 GLY A O 1
ATOM 1370 N N . THR A 1 192 ? 4.589 8.667 -8.124 1.00 83.12 192 THR A N 1
ATOM 1371 C CA . THR A 1 192 ? 3.689 7.847 -8.961 1.00 83.12 192 THR A CA 1
ATOM 1372 C C . THR A 1 192 ? 2.242 8.345 -8.878 1.00 83.12 192 THR A C 1
ATOM 1374 O O . THR A 1 192 ? 1.556 8.441 -9.895 1.00 83.12 192 THR A O 1
ATOM 1377 N N . LEU A 1 193 ? 1.786 8.728 -7.681 1.00 85.12 193 LEU A N 1
ATOM 1378 C CA . LEU A 1 193 ? 0.478 9.351 -7.462 1.00 85.12 193 LEU A CA 1
ATOM 1379 C C . LEU A 1 193 ? 0.380 10.695 -8.189 1.00 85.12 193 LEU A C 1
ATOM 1381 O O . LEU A 1 193 ? -0.608 10.941 -8.871 1.00 85.12 193 LEU A O 1
ATOM 1385 N N . LEU A 1 194 ? 1.434 11.515 -8.145 1.00 84.88 194 LEU A N 1
ATOM 1386 C CA . LEU A 1 194 ? 1.485 12.777 -8.886 1.00 84.88 194 LEU A CA 1
ATOM 1387 C C . LEU A 1 194 ? 1.334 12.574 -10.402 1.00 84.88 194 LEU A C 1
ATOM 1389 O O . LEU A 1 194 ? 0.634 13.339 -11.062 1.00 84.88 194 LEU A O 1
ATOM 1393 N N . ALA A 1 195 ? 1.963 11.542 -10.968 1.00 82.50 195 ALA A N 1
ATOM 1394 C CA . ALA A 1 195 ? 1.765 11.197 -12.375 1.00 82.50 195 ALA A CA 1
ATOM 1395 C C . ALA A 1 195 ? 0.335 10.687 -12.643 1.00 82.50 195 ALA A C 1
ATOM 1397 O O . ALA A 1 195 ? -0.287 11.061 -13.642 1.00 82.50 195 ALA A O 1
ATOM 1398 N N . GLY A 1 196 ? -0.197 9.869 -11.730 1.00 81.00 196 GLY A N 1
ATOM 1399 C CA . GLY A 1 196 ? -1.543 9.306 -11.798 1.00 81.00 196 GLY A CA 1
ATOM 1400 C C . GLY A 1 196 ? -2.675 10.312 -11.644 1.00 81.00 196 GLY A C 1
ATOM 1401 O O . GLY A 1 196 ? -3.747 10.082 -12.193 1.00 81.00 196 GLY A O 1
ATOM 1402 N N . ASP A 1 197 ? -2.448 11.438 -10.976 1.00 84.00 197 ASP A N 1
ATOM 1403 C CA . ASP A 1 197 ? -3.453 12.480 -10.760 1.00 84.00 197 ASP A CA 1
ATOM 1404 C C . ASP A 1 197 ? -4.027 12.994 -12.086 1.00 84.00 197 ASP A C 1
ATOM 1406 O O . ASP A 1 197 ? -5.236 13.032 -12.285 1.00 84.00 197 ASP A O 1
ATOM 1410 N N . THR A 1 198 ? -3.181 13.239 -13.085 1.00 78.81 198 THR A N 1
ATOM 1411 C CA . THR A 1 198 ? -3.667 13.651 -14.415 1.00 78.81 198 THR A CA 1
ATOM 1412 C C . THR A 1 198 ? -4.580 12.621 -15.091 1.00 78.81 198 THR A C 1
ATOM 1414 O O . THR A 1 198 ? -5.424 12.991 -15.909 1.00 78.81 198 THR A O 1
ATOM 1417 N N . LEU A 1 199 ? -4.425 11.337 -14.757 1.00 76.38 199 LEU A N 1
ATOM 1418 C CA . LEU A 1 199 ? -5.192 10.228 -15.324 1.00 76.38 199 LEU A CA 1
ATOM 1419 C C . LEU A 1 199 ? -6.456 9.918 -14.513 1.00 76.38 199 LEU A C 1
ATOM 1421 O O . LEU A 1 199 ? -7.465 9.514 -15.090 1.00 76.38 199 LEU A O 1
ATOM 1425 N N . LEU A 1 200 ? -6.394 10.080 -13.191 1.00 75.69 200 LEU A N 1
ATOM 1426 C CA . LEU A 1 200 ? -7.395 9.586 -12.243 1.00 75.69 200 LEU A CA 1
ATOM 1427 C C . LEU A 1 200 ? -8.076 10.694 -11.432 1.00 75.69 200 LEU A C 1
ATOM 1429 O O . LEU A 1 200 ? -9.272 10.592 -11.182 1.00 75.69 200 LEU A O 1
ATOM 1433 N N . GLY A 1 201 ? -7.331 11.722 -11.027 1.00 68.62 201 GLY A N 1
ATOM 1434 C CA . GLY A 1 201 ? -7.799 12.853 -10.213 1.00 68.62 201 GLY A CA 1
ATOM 1435 C C . GLY A 1 201 ? -8.176 14.099 -11.019 1.00 68.62 201 GLY A C 1
ATOM 1436 O O . GLY A 1 201 ? -8.840 15.003 -10.534 1.00 68.62 201 GLY A O 1
ATOM 1437 N N . GLY A 1 202 ? -7.813 14.146 -12.303 1.00 79.25 202 GLY A N 1
ATOM 1438 C CA . GLY A 1 202 ? -8.029 15.320 -13.146 1.00 79.25 202 GLY A CA 1
ATOM 1439 C C . GLY A 1 202 ? -6.930 16.380 -13.023 1.00 79.25 202 GLY A C 1
ATOM 1440 O O . GLY A 1 202 ? -7.051 17.431 -13.659 1.00 79.25 202 GLY A O 1
ATOM 1441 N N . GLY A 1 203 ? -5.842 16.096 -12.297 1.00 83.19 203 GLY A N 1
ATOM 1442 C CA . GLY A 1 203 ? -4.684 16.984 -12.177 1.00 83.19 203 GLY A CA 1
ATOM 1443 C C . GLY A 1 203 ? -4.874 18.102 -11.152 1.00 83.19 203 GLY A C 1
ATOM 1444 O O . GLY A 1 203 ? -4.331 19.193 -11.346 1.00 83.19 203 GLY A O 1
ATOM 1445 N N . ASP A 1 204 ? -5.696 17.879 -10.127 1.00 86.12 204 ASP A N 1
ATOM 1446 C CA . ASP A 1 204 ? -6.046 18.871 -9.106 1.00 86.12 204 ASP A CA 1
ATOM 1447 C C . ASP A 1 204 ? -5.305 18.667 -7.770 1.00 86.12 204 ASP A C 1
ATOM 1449 O O . ASP A 1 204 ? -5.503 19.438 -6.826 1.00 86.12 204 ASP A O 1
ATOM 1453 N N . GLY A 1 205 ? -4.397 17.688 -7.710 1.00 86.69 205 GLY A N 1
ATOM 1454 C CA . GLY A 1 205 ? -3.647 17.320 -6.513 1.00 86.69 205 GLY A CA 1
ATOM 1455 C C . GLY A 1 205 ? -4.399 16.379 -5.571 1.00 86.69 205 GLY A C 1
ATOM 1456 O O . GLY A 1 205 ? -3.940 16.183 -4.439 1.00 86.69 205 GLY A O 1
ATOM 1457 N N . VAL A 1 206 ? -5.522 15.805 -6.012 1.00 87.31 206 VAL A N 1
ATOM 1458 C CA . VAL A 1 206 ? -6.351 14.866 -5.252 1.00 87.31 206 VAL A CA 1
ATOM 1459 C C . VAL A 1 206 ? -6.691 13.657 -6.123 1.00 87.31 206 VAL A C 1
ATOM 1461 O O . VAL A 1 206 ? -7.128 13.788 -7.257 1.00 87.31 206 VAL A O 1
ATOM 1464 N N . ILE A 1 207 ? -6.537 12.445 -5.588 1.00 86.00 207 ILE A N 1
ATOM 1465 C CA . ILE A 1 207 ? -7.086 11.236 -6.221 1.00 86.00 207 ILE A CA 1
ATOM 1466 C C . ILE A 1 207 ? -8.147 10.678 -5.292 1.00 86.00 207 ILE A C 1
ATOM 1468 O O . ILE A 1 207 ? -7.821 10.176 -4.219 1.00 86.00 207 ILE A O 1
ATOM 1472 N N . ASN A 1 208 ? -9.410 10.757 -5.696 1.00 88.25 208 ASN A N 1
ATOM 1473 C CA . ASN A 1 208 ? -10.529 10.298 -4.889 1.00 88.25 208 ASN A CA 1
ATOM 1474 C C . ASN A 1 208 ? -11.554 9.501 -5.696 1.00 88.25 208 ASN A C 1
ATOM 1476 O O . ASN A 1 208 ? -11.655 9.657 -6.911 1.00 88.25 208 ASN A O 1
ATOM 1480 N N . GLY A 1 209 ? -12.308 8.639 -5.020 1.00 85.69 209 GLY A N 1
ATOM 1481 C CA . GLY A 1 209 ? -13.387 7.867 -5.627 1.00 85.69 209 GLY A CA 1
ATOM 1482 C C . GLY A 1 209 ? -13.638 6.512 -4.971 1.00 85.69 209 GLY A C 1
ATOM 1483 O O . GLY A 1 209 ? -12.878 6.102 -4.087 1.00 85.69 209 GLY A O 1
ATOM 1484 N N . PRO A 1 210 ? -14.697 5.804 -5.397 1.00 89.12 210 PRO A N 1
ATOM 1485 C CA . PRO A 1 210 ? -15.002 4.477 -4.907 1.00 89.12 210 PRO A CA 1
ATOM 1486 C C . PRO A 1 210 ? -13.977 3.468 -5.412 1.00 89.12 210 PRO A C 1
ATOM 1488 O O . PRO A 1 210 ? -13.507 3.533 -6.555 1.00 89.12 210 PRO A O 1
ATOM 1491 N N . PHE A 1 211 ? -13.684 2.491 -4.562 1.00 86.00 211 PHE A N 1
ATOM 1492 C CA . PHE A 1 211 ? -12.881 1.328 -4.898 1.00 86.00 211 PHE A CA 1
ATOM 1493 C C . PHE A 1 211 ? -13.589 0.031 -4.504 1.00 86.00 211 PHE A C 1
ATOM 1495 O O . PHE A 1 211 ? -14.396 -0.021 -3.570 1.00 86.00 211 PHE A O 1
ATOM 1502 N N . GLU A 1 212 ? -13.226 -1.040 -5.198 1.00 85.50 212 GLU A N 1
ATOM 1503 C CA . GLU A 1 212 ? -13.641 -2.403 -4.893 1.00 85.50 212 GLU A CA 1
ATOM 1504 C C . GLU A 1 212 ? -12.447 -3.347 -5.038 1.00 85.50 212 GLU A C 1
ATOM 1506 O O . GLU A 1 212 ? -11.722 -3.305 -6.030 1.00 85.50 212 GLU A O 1
ATOM 1511 N N . LEU A 1 213 ? -12.254 -4.213 -4.045 1.00 84.25 213 LEU A N 1
ATOM 1512 C CA . LEU A 1 213 ? -11.280 -5.298 -4.039 1.00 84.25 213 LEU A CA 1
ATOM 1513 C C . LEU A 1 213 ? -12.025 -6.620 -3.853 1.00 84.25 213 LEU A C 1
ATOM 1515 O O . LEU A 1 213 ? -12.447 -6.958 -2.739 1.00 84.25 213 LEU A O 1
ATOM 1519 N N . ALA A 1 214 ? -12.141 -7.390 -4.928 1.00 81.25 214 ALA A N 1
ATOM 1520 C CA . ALA A 1 214 ? -12.808 -8.683 -4.913 1.00 81.25 214 ALA A CA 1
ATOM 1521 C C . ALA A 1 214 ? -11.781 -9.817 -4.993 1.00 81.25 214 ALA A C 1
ATOM 1523 O O . ALA A 1 214 ? -10.937 -9.859 -5.892 1.00 81.25 214 ALA A O 1
ATOM 1524 N N . ASP A 1 215 ? -11.866 -10.722 -4.017 1.00 80.06 215 ASP A N 1
ATOM 1525 C CA . ASP A 1 215 ? -11.074 -11.949 -3.926 1.00 80.06 215 ASP A CA 1
ATOM 1526 C C . ASP A 1 215 ? -9.562 -11.735 -4.106 1.00 80.06 215 ASP A C 1
ATOM 1528 O O . ASP A 1 215 ? -8.874 -12.549 -4.735 1.00 80.06 215 ASP A O 1
ATOM 1532 N N . ILE A 1 216 ? -9.027 -10.632 -3.562 1.00 83.31 216 ILE A N 1
ATOM 1533 C CA . ILE A 1 216 ? -7.583 -10.406 -3.566 1.00 83.31 216 ILE A CA 1
ATOM 1534 C C . ILE A 1 216 ? -6.943 -11.506 -2.735 1.00 83.31 216 ILE A C 1
ATOM 1536 O O . ILE A 1 216 ? -7.332 -11.738 -1.593 1.00 83.31 216 ILE A O 1
ATOM 1540 N N . VAL A 1 217 ? -5.939 -12.165 -3.301 1.00 80.44 217 VA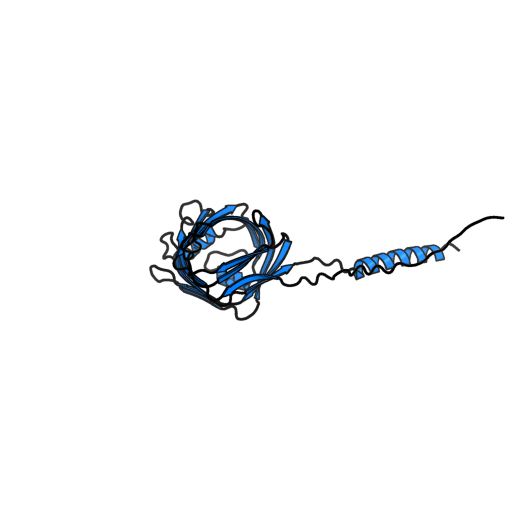L A N 1
ATOM 1541 C CA . VAL A 1 217 ? -5.070 -13.095 -2.583 1.00 80.44 217 VAL A CA 1
ATOM 1542 C C . VAL A 1 217 ? -3.645 -12.809 -3.013 1.00 80.44 217 VAL A C 1
ATOM 1544 O O . VAL A 1 217 ? -3.305 -12.971 -4.185 1.00 80.44 217 VAL A O 1
ATOM 1547 N N . ALA A 1 218 ? -2.814 -12.401 -2.061 1.00 81.62 218 ALA A N 1
ATOM 1548 C CA . ALA A 1 218 ? -1.379 -12.287 -2.240 1.00 81.62 218 ALA A CA 1
ATOM 1549 C C . ALA A 1 218 ? -0.674 -13.384 -1.443 1.00 81.62 218 ALA A C 1
ATOM 1551 O O . ALA A 1 218 ? -0.997 -13.623 -0.277 1.00 81.62 218 ALA A O 1
ATOM 1552 N N . THR A 1 219 ? 0.313 -14.029 -2.054 1.00 81.31 219 THR A N 1
ATOM 1553 C CA . THR A 1 219 ? 1.140 -15.055 -1.417 1.00 81.31 219 THR A CA 1
ATOM 1554 C C . THR A 1 219 ? 2.613 -14.711 -1.528 1.00 81.31 219 THR A C 1
ATOM 1556 O O . THR A 1 219 ? 3.066 -14.350 -2.612 1.00 81.31 219 THR A O 1
ATOM 1559 N N . ALA A 1 220 ? 3.370 -14.883 -0.447 1.00 82.31 220 ALA A N 1
ATOM 1560 C CA . ALA A 1 220 ? 4.825 -14.781 -0.468 1.00 82.31 220 ALA A CA 1
ATOM 1561 C C . ALA A 1 220 ? 5.480 -16.152 -0.337 1.00 82.31 220 ALA A C 1
ATOM 1563 O O . ALA A 1 220 ? 5.154 -16.939 0.555 1.00 82.31 220 ALA A O 1
ATOM 1564 N N . GLU A 1 221 ? 6.462 -16.398 -1.194 1.00 85.69 221 GLU A N 1
ATOM 1565 C CA . GLU A 1 221 ? 7.344 -17.556 -1.156 1.00 85.69 221 GLU A CA 1
ATOM 1566 C C . GLU A 1 221 ? 8.757 -17.091 -0.814 1.00 85.69 221 GLU A C 1
ATOM 1568 O O . GLU A 1 221 ? 9.353 -16.312 -1.557 1.00 85.69 221 GLU A O 1
ATOM 1573 N N . ALA A 1 222 ? 9.307 -17.557 0.309 1.00 82.31 222 ALA A N 1
ATOM 1574 C CA . ALA A 1 222 ? 10.667 -17.207 0.703 1.00 82.31 222 ALA A CA 1
ATOM 1575 C C . ALA A 1 222 ? 11.690 -17.706 -0.334 1.00 82.31 222 ALA A C 1
ATOM 1577 O O . ALA A 1 222 ? 11.754 -18.899 -0.637 1.00 82.31 222 ALA A O 1
ATOM 1578 N N . ILE A 1 223 ? 12.538 -16.803 -0.827 1.00 74.06 223 ILE A N 1
ATOM 1579 C CA . ILE A 1 223 ? 13.670 -17.111 -1.702 1.00 74.06 223 ILE A CA 1
ATOM 1580 C C . ILE A 1 223 ? 14.795 -17.643 -0.815 1.00 74.06 223 ILE A C 1
ATOM 1582 O O . ILE A 1 223 ? 15.723 -16.934 -0.425 1.00 74.06 223 ILE A O 1
ATOM 1586 N N . THR A 1 224 ? 14.723 -18.919 -0.453 1.00 63.34 224 THR A N 1
ATOM 1587 C CA . THR A 1 224 ? 15.878 -19.578 0.150 1.00 63.34 224 THR A CA 1
ATOM 1588 C C . THR A 1 224 ? 16.902 -19.809 -0.955 1.00 63.34 224 THR A C 1
ATOM 1590 O O . THR A 1 224 ? 16.681 -20.641 -1.835 1.00 63.34 224 THR A O 1
ATOM 1593 N N . ALA A 1 225 ? 18.038 -19.107 -0.933 1.00 45.25 225 ALA A N 1
ATOM 1594 C CA . ALA A 1 225 ? 19.208 -19.589 -1.655 1.00 45.25 225 ALA A CA 1
ATOM 1595 C C . ALA A 1 225 ? 19.534 -20.969 -1.071 1.00 45.25 225 ALA A C 1
ATOM 1597 O O . ALA A 1 225 ? 19.878 -21.079 0.103 1.00 45.25 225 ALA A O 1
ATOM 1598 N N . ILE A 1 226 ? 19.342 -22.028 -1.853 1.00 42.53 226 ILE A N 1
ATOM 1599 C CA . ILE A 1 226 ? 19.679 -23.396 -1.463 1.00 42.53 226 ILE A CA 1
ATOM 1600 C C . ILE A 1 226 ? 21.131 -23.639 -1.902 1.00 42.53 226 ILE A C 1
ATOM 1602 O O . ILE A 1 226 ? 21.362 -23.898 -3.083 1.00 42.53 226 ILE A O 1
ATOM 1606 N N . PRO A 1 227 ? 22.149 -23.635 -1.016 1.00 42.81 227 PRO A N 1
ATOM 1607 C CA . PRO A 1 227 ? 23.285 -24.510 -1.233 1.00 42.81 227 PRO A CA 1
ATOM 1608 C C . PRO A 1 227 ? 22.751 -25.928 -1.064 1.00 42.81 227 PRO A C 1
ATOM 1610 O O . PRO A 1 227 ? 22.437 -26.351 0.050 1.00 42.81 227 PRO A O 1
ATOM 1613 N N . GLU A 1 228 ? 22.585 -26.654 -2.169 1.00 40.34 228 GLU A N 1
ATOM 1614 C CA . GLU A 1 228 ? 22.106 -28.030 -2.102 1.00 40.34 228 GLU A CA 1
ATOM 1615 C C . GLU A 1 228 ? 23.001 -28.828 -1.134 1.00 40.34 228 GLU A C 1
ATOM 1617 O O . GLU A 1 228 ? 24.229 -28.839 -1.297 1.00 40.34 228 GLU A O 1
ATOM 1622 N N . PRO A 1 229 ? 22.431 -29.539 -0.141 1.00 47.06 229 PRO A N 1
ATOM 1623 C CA . PRO A 1 229 ? 23.194 -30.438 0.723 1.00 47.06 229 PRO A CA 1
ATOM 1624 C C . PRO A 1 229 ? 23.979 -31.482 -0.079 1.00 47.06 229 PRO A C 1
ATOM 1626 O O . PRO A 1 229 ? 25.020 -31.947 0.376 1.00 47.06 229 PRO A O 1
ATOM 1629 N N . ALA A 1 230 ? 23.530 -31.805 -1.297 1.00 50.66 230 ALA A N 1
ATOM 1630 C CA . ALA A 1 230 ? 24.247 -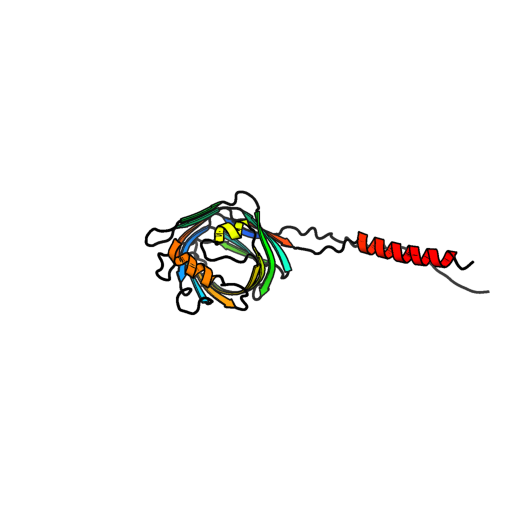32.651 -2.242 1.00 50.66 230 ALA A CA 1
ATOM 1631 C C . ALA A 1 230 ? 25.579 -32.035 -2.689 1.00 50.66 230 ALA A C 1
ATOM 1633 O O . ALA A 1 230 ? 26.561 -32.759 -2.798 1.00 50.66 230 ALA A O 1
ATOM 1634 N N . THR A 1 231 ? 25.663 -30.718 -2.868 1.00 50.31 231 THR A N 1
ATOM 1635 C CA . THR A 1 231 ? 26.892 -30.027 -3.281 1.00 50.31 231 THR A CA 1
ATOM 1636 C C . THR A 1 231 ? 27.915 -30.002 -2.147 1.00 50.31 231 THR A C 1
ATOM 1638 O O . THR A 1 231 ? 29.082 -30.312 -2.369 1.00 50.31 231 THR A O 1
ATOM 1641 N N . LEU A 1 232 ? 27.493 -29.751 -0.902 1.00 51.72 232 LEU A N 1
ATOM 1642 C CA . LEU A 1 232 ? 28.375 -29.853 0.273 1.00 51.72 232 LEU A CA 1
ATOM 1643 C C . LEU A 1 232 ? 28.746 -31.304 0.609 1.00 51.72 232 LEU A C 1
ATOM 1645 O O . LEU A 1 232 ? 29.886 -31.570 0.989 1.00 51.72 232 LEU A O 1
ATOM 1649 N N . ALA A 1 233 ? 27.830 -32.257 0.423 1.00 54.25 233 ALA A N 1
ATOM 1650 C CA . ALA A 1 233 ? 28.112 -33.680 0.586 1.00 54.25 233 ALA A CA 1
ATOM 1651 C C . ALA A 1 233 ? 29.035 -34.217 -0.518 1.00 54.25 233 ALA A C 1
ATOM 1653 O O . ALA A 1 233 ? 29.905 -35.026 -0.219 1.00 54.25 233 ALA A O 1
ATOM 1654 N N . LEU A 1 234 ? 28.907 -33.754 -1.765 1.00 51.97 234 LEU A N 1
ATOM 1655 C CA . LEU A 1 234 ? 29.763 -34.127 -2.896 1.00 51.97 234 LEU A CA 1
ATOM 1656 C C . LEU A 1 234 ? 31.148 -33.481 -2.788 1.00 51.97 234 LEU A C 1
ATOM 1658 O O . LEU A 1 234 ? 32.145 -34.138 -3.069 1.00 51.97 234 LEU A O 1
ATOM 1662 N N . VAL A 1 235 ? 31.237 -32.239 -2.307 1.00 53.62 235 VAL A N 1
ATOM 1663 C CA . VAL A 1 235 ? 32.513 -31.596 -1.952 1.00 53.62 235 VAL A CA 1
ATOM 1664 C C . VAL A 1 235 ? 33.149 -32.303 -0.749 1.00 53.62 235 VAL A C 1
ATOM 1666 O O . VAL A 1 235 ? 34.339 -32.609 -0.780 1.00 53.62 235 VAL A O 1
ATOM 1669 N N . GLY A 1 236 ? 32.365 -32.668 0.269 1.00 52.25 236 GLY A N 1
ATOM 1670 C CA . GLY A 1 236 ? 32.820 -33.447 1.425 1.00 52.25 236 GLY A CA 1
ATOM 1671 C C . GLY A 1 236 ? 33.304 -34.855 1.057 1.00 52.25 236 GLY A C 1
ATOM 1672 O O . GLY A 1 236 ? 34.386 -35.263 1.477 1.00 52.25 236 GLY A O 1
ATOM 1673 N N . LEU A 1 237 ? 32.564 -35.581 0.214 1.00 60.94 237 LEU A N 1
ATOM 1674 C CA . LEU A 1 237 ? 32.948 -36.882 -0.350 1.00 60.94 237 LEU A CA 1
ATOM 1675 C C . LEU A 1 237 ? 34.125 -36.761 -1.321 1.00 60.94 237 LEU A C 1
ATOM 1677 O O . LEU A 1 237 ? 34.973 -37.648 -1.353 1.00 60.94 237 LEU A O 1
ATOM 1681 N N . GLY A 1 238 ? 34.221 -35.665 -2.072 1.00 53.81 238 GLY A N 1
ATOM 1682 C CA . GLY A 1 238 ? 35.349 -35.359 -2.948 1.00 53.81 238 GLY A CA 1
ATOM 1683 C C . GLY A 1 238 ? 36.642 -35.132 -2.164 1.00 53.81 238 GLY A C 1
ATOM 1684 O O . GLY A 1 238 ? 37.682 -35.685 -2.519 1.00 53.81 238 GLY A O 1
ATOM 1685 N N . ILE A 1 239 ? 36.576 -34.400 -1.048 1.00 64.12 239 ILE A N 1
ATOM 1686 C CA . ILE A 1 239 ? 37.708 -34.164 -0.137 1.00 64.12 239 ILE A CA 1
ATOM 1687 C C . ILE A 1 239 ? 38.077 -35.446 0.627 1.00 64.12 239 ILE A C 1
ATOM 1689 O O . ILE A 1 239 ? 39.257 -35.795 0.707 1.00 64.12 239 ILE A O 1
ATOM 1693 N N . LEU A 1 240 ? 37.093 -36.202 1.129 1.00 55.00 240 LEU A N 1
ATOM 1694 C CA . LEU A 1 240 ? 37.320 -37.500 1.781 1.00 55.00 240 LEU A CA 1
ATOM 1695 C C . LEU A 1 240 ? 37.890 -38.544 0.804 1.00 55.00 240 LEU A C 1
ATOM 1697 O O . LEU A 1 240 ? 38.804 -39.292 1.160 1.00 55.00 240 LEU A O 1
ATOM 1701 N N . GLY A 1 241 ? 37.416 -38.555 -0.442 1.00 56.41 241 GLY A N 1
ATOM 1702 C CA . GLY A 1 241 ? 37.934 -39.383 -1.530 1.00 56.41 241 GLY A CA 1
ATOM 1703 C C . GLY A 1 241 ? 39.367 -39.011 -1.921 1.00 56.41 241 GLY A C 1
ATOM 1704 O O . GLY A 1 241 ? 40.206 -39.899 -2.085 1.00 56.41 241 GLY A O 1
ATOM 1705 N N . MET A 1 242 ? 39.696 -37.715 -1.980 1.00 57.19 242 MET A N 1
ATOM 1706 C CA . MET A 1 242 ? 41.068 -37.239 -2.215 1.00 57.19 242 MET A CA 1
ATOM 1707 C C . MET A 1 242 ? 42.021 -37.581 -1.063 1.00 57.19 242 MET A C 1
ATOM 1709 O O . MET A 1 242 ? 43.147 -38.019 -1.312 1.00 57.19 242 MET A O 1
ATOM 1713 N N . GLY A 1 243 ? 41.575 -37.462 0.190 1.00 54.00 243 GLY A N 1
ATOM 1714 C CA . GLY A 1 243 ? 42.355 -37.868 1.364 1.00 54.00 243 GLY A CA 1
ATOM 1715 C C . GLY A 1 243 ? 42.616 -39.379 1.414 1.00 54.00 243 GLY A C 1
ATOM 1716 O O . GLY A 1 24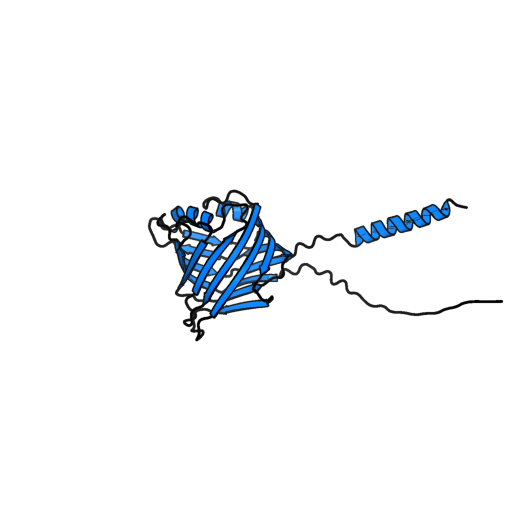3 ? 43.726 -39.816 1.732 1.00 54.00 243 GLY A O 1
ATOM 1717 N N . ALA A 1 244 ? 41.633 -40.196 1.024 1.00 53.88 244 ALA A N 1
ATOM 1718 C CA . ALA A 1 244 ? 41.791 -41.646 0.907 1.00 53.88 244 ALA A CA 1
ATOM 1719 C C . ALA A 1 244 ? 42.725 -42.048 -0.254 1.00 53.88 244 ALA A C 1
ATOM 1721 O O . ALA A 1 244 ? 43.523 -42.980 -0.109 1.00 53.88 244 ALA A O 1
ATOM 1722 N N . ALA A 1 245 ? 42.693 -41.323 -1.378 1.00 53.94 245 ALA A N 1
ATOM 1723 C CA . ALA A 1 245 ? 43.578 -41.554 -2.521 1.00 53.94 245 ALA A CA 1
ATOM 1724 C C . ALA A 1 245 ? 45.049 -41.207 -2.215 1.00 53.94 245 ALA A C 1
ATOM 1726 O O . ALA A 1 245 ? 45.951 -41.944 -2.621 1.00 53.94 245 ALA A O 1
ATOM 1727 N N . GLN A 1 246 ? 45.316 -40.153 -1.432 1.00 52.09 246 GLN A N 1
ATOM 1728 C CA . GLN A 1 246 ? 46.680 -39.814 -0.996 1.00 52.09 246 GLN A CA 1
ATOM 1729 C C . GLN A 1 246 ? 47.300 -40.871 -0.068 1.00 52.09 246 GLN A C 1
ATOM 1731 O O . GLN A 1 246 ? 48.519 -41.052 -0.070 1.00 52.09 246 GLN A O 1
ATOM 1736 N N . ARG A 1 247 ? 46.486 -41.630 0.677 1.00 52.91 247 ARG A N 1
ATOM 1737 C CA . ARG A 1 247 ? 46.975 -42.700 1.565 1.00 52.91 247 ARG A CA 1
ATOM 1738 C C . ARG A 1 247 ? 47.382 -43.979 0.821 1.00 52.91 247 ARG A C 1
ATOM 1740 O O . ARG A 1 247 ? 48.160 -44.754 1.364 1.00 52.91 247 ARG A O 1
ATOM 1747 N N . ARG A 1 248 ? 46.919 -44.185 -0.421 1.00 52.62 248 ARG A N 1
ATOM 1748 C CA . ARG A 1 248 ? 47.321 -45.324 -1.277 1.00 52.62 248 ARG A CA 1
ATOM 1749 C C . ARG A 1 248 ? 48.615 -45.099 -2.066 1.00 52.62 248 ARG A C 1
ATOM 1751 O O . ARG A 1 248 ? 49.149 -46.054 -2.608 1.00 52.62 248 ARG A O 1
ATOM 1758 N N . ARG A 1 249 ? 49.134 -43.868 -2.117 1.00 51.66 249 ARG A N 1
ATOM 1759 C CA . ARG A 1 249 ? 50.391 -43.523 -2.811 1.00 51.66 249 ARG A CA 1
ATOM 1760 C C . ARG A 1 249 ? 51.640 -43.560 -1.914 1.00 51.66 249 ARG A C 1
ATOM 1762 O O . ARG A 1 249 ? 52.724 -43.259 -2.396 1.00 51.66 249 ARG A O 1
ATOM 1769 N N . LYS A 1 250 ? 51.489 -43.886 -0.623 1.00 52.28 250 LYS A N 1
ATOM 1770 C CA . LYS A 1 250 ? 52.571 -43.912 0.382 1.00 52.28 250 LYS A CA 1
ATOM 1771 C C . LYS A 1 250 ? 52.950 -45.320 0.874 1.00 52.28 250 LYS A C 1
ATOM 1773 O O . LYS A 1 250 ? 53.571 -45.424 1.928 1.00 52.28 250 LYS A O 1
ATOM 1778 N N . ASN A 1 251 ? 52.604 -46.359 0.110 1.00 44.81 251 ASN A N 1
ATOM 1779 C CA . ASN A 1 251 ? 53.194 -47.695 0.232 1.00 44.81 251 ASN A CA 1
ATOM 1780 C C . ASN A 1 251 ? 54.078 -47.963 -0.980 1.00 44.81 251 ASN A C 1
ATOM 1782 O O . ASN A 1 251 ? 53.590 -47.682 -2.099 1.00 44.81 251 ASN A O 1
#

Organism: NCBI:txid52442

Radius of gyration: 26.02 Å; Cα contacts (8 Å, |Δi|>4): 576; chains: 1; bounding box: 73×76×47 Å

pLDDT: mean 74.41, std 19.25, range [18.56, 95.12]